Protein AF-Q62597-F1 (afdb_monomer_lite)

pLDDT: mean 78.93, std 22.64, range [25.03, 97.75]

Radius of gyration: 27.65 Å; chains: 1; bounding box: 78×58×87 Å

Organism: Rattus leucopus (NCBI:txid10115)

Secondary structure (DSSP, 8-state):
-HHHHHHHHHTT--HHHHHHHHHHHHHHHHHHHHT---TTS--HHHHHHHHHS-GGGHHHHHHHHHHHHHHTT-HHHHHHHHHHHHHHH-S-TTSTT-SS-HHHHHHHHHHHHHHHHHHHHHHHHHHHHHHH-TTTTT------TTS--TT--HHHHHHHHHHHHHHHHHHHHHGGGTS-HHHHHHHHHHHHHHHHHHHHHHHHHHHHHTTS--------------TTTTTSSSS-----------

InterPro domains:
  IPR001936 Ras GTPase-activating domain [PF00616] (81-149)
  IPR001936 Ras GTPase-activating domain [PF00616] (150-196)
  IPR001936 Ras GTPase-activating domain [PS50018] (57-234)
  IPR001936 Ras GTPase-activating domain [SM00323] (9-246)
  IPR008936 Rho GTPase activation protein [G3DSA:1.10.506.10] (20-113)
  IPR008936 Rho GTPase activation protein [G3DSA:1.10.506.10] (116-222)
  IPR008936 Rho GTPase activation protein [SSF48350] (32-195)
  IPR039360 Ras GTPase-activating protein [PTHR10194] (10-194)

Structure (mmCIF, N/CA/C/O backbone):
data_AF-Q62597-F1
#
_entry.id   AF-Q62597-F1
#
loop_
_atom_site.group_PDB
_atom_site.id
_atom_site.type_symbol
_atom_site.label_atom_id
_atom_site.label_alt_id
_atom_site.label_comp_id
_atom_site.label_asym_id
_atom_site.label_entity_id
_atom_site.label_seq_id
_atom_site.pdbx_PDB_ins_code
_atom_site.Cartn_x
_atom_site.Cartn_y
_atom_site.Cartn_z
_atom_site.occupancy
_atom_site.B_iso_or_equiv
_atom_site.auth_seq_id
_atom_site.auth_comp_id
_atom_site.auth_asym_id
_atom_site.auth_atom_id
_atom_site.pdbx_PDB_model_num
ATOM 1 N N . PHE A 1 1 ? 5.027 -24.616 -58.683 1.00 61.72 1 PHE A N 1
ATOM 2 C CA . PHE A 1 1 ? 5.549 -23.720 -57.625 1.00 61.72 1 PHE A CA 1
ATOM 3 C C . PHE A 1 1 ? 4.443 -22.825 -57.069 1.00 61.72 1 PHE A C 1
ATOM 5 O O . PHE A 1 1 ? 4.130 -22.959 -55.897 1.00 61.72 1 PHE A O 1
ATOM 12 N N . MET A 1 2 ? 3.770 -22.018 -57.904 1.00 64.81 2 MET A N 1
ATOM 13 C CA . MET A 1 2 ? 2.599 -21.213 -57.497 1.00 64.81 2 MET A CA 1
ATOM 14 C C . MET A 1 2 ? 1.487 -22.043 -56.830 1.00 64.81 2 MET A C 1
ATOM 16 O O . MET A 1 2 ? 1.077 -21.708 -55.731 1.00 64.81 2 MET A O 1
ATOM 20 N N . GLU A 1 3 ? 1.093 -23.186 -57.403 1.00 69.12 3 GLU A N 1
ATOM 21 C CA . GLU A 1 3 ? 0.072 -24.068 -56.798 1.00 69.12 3 GLU A CA 1
ATOM 22 C C . GLU A 1 3 ? 0.443 -24.618 -55.414 1.00 69.12 3 GLU A C 1
ATOM 24 O O . GLU A 1 3 ? -0.433 -24.866 -54.590 1.00 69.12 3 GLU A O 1
ATOM 29 N N . VAL A 1 4 ? 1.736 -24.817 -55.143 1.00 71.62 4 VAL A N 1
ATOM 30 C CA . VAL A 1 4 ? 2.212 -25.302 -53.837 1.00 71.62 4 VAL A CA 1
ATOM 31 C C . VAL A 1 4 ? 2.080 -24.192 -52.797 1.00 71.62 4 VAL A C 1
ATOM 33 O O . VAL A 1 4 ? 1.616 -24.433 -51.688 1.00 71.62 4 VAL A O 1
ATOM 36 N N . LEU A 1 5 ? 2.412 -22.961 -53.186 1.00 67.25 5 LEU A N 1
ATOM 37 C CA . LEU A 1 5 ? 2.315 -21.773 -52.342 1.00 67.25 5 LEU A CA 1
ATOM 38 C C . LEU A 1 5 ? 0.847 -21.440 -52.016 1.00 67.25 5 LEU A C 1
ATOM 40 O O . LEU A 1 5 ? 0.520 -21.143 -50.870 1.00 67.25 5 LEU A O 1
ATOM 44 N N . THR A 1 6 ? -0.057 -21.596 -52.989 1.00 66.31 6 THR A N 1
ATOM 45 C CA . THR A 1 6 ? -1.507 -21.442 -52.785 1.00 66.31 6 THR A CA 1
ATOM 46 C C . THR A 1 6 ? -2.084 -22.523 -51.867 1.00 66.31 6 THR A C 1
ATOM 48 O O . THR A 1 6 ? -2.932 -22.212 -51.035 1.00 66.31 6 THR A O 1
ATOM 51 N N . LYS A 1 7 ? -1.604 -23.773 -51.956 1.00 60.19 7 LYS A N 1
ATOM 52 C CA . LYS A 1 7 ? -2.033 -24.863 -51.060 1.00 60.19 7 LYS A CA 1
ATOM 53 C C . LYS A 1 7 ? -1.592 -24.656 -49.611 1.00 60.19 7 LYS A C 1
ATOM 55 O O . LYS A 1 7 ? -2.361 -24.977 -48.715 1.00 60.19 7 LYS A O 1
ATOM 60 N N . ILE A 1 8 ? -0.405 -24.089 -49.384 1.00 65.88 8 ILE A N 1
ATOM 61 C CA . ILE A 1 8 ? 0.072 -23.740 -48.037 1.00 65.88 8 ILE A CA 1
ATOM 62 C C . ILE A 1 8 ? -0.772 -22.598 -47.451 1.00 65.88 8 ILE A C 1
ATOM 64 O O . ILE A 1 8 ? -1.223 -22.707 -46.319 1.00 65.88 8 ILE A O 1
ATOM 68 N N . LEU A 1 9 ? -1.071 -21.557 -48.239 1.00 59.84 9 LEU A N 1
ATOM 69 C CA . LEU A 1 9 ? -1.954 -20.454 -47.825 1.00 59.84 9 LEU A CA 1
ATOM 70 C C . LEU A 1 9 ? -3.395 -20.913 -47.526 1.00 59.84 9 LEU A C 1
ATOM 72 O O . LEU A 1 9 ? -4.025 -20.397 -46.609 1.00 59.84 9 LEU A O 1
ATOM 76 N N . GLN A 1 10 ? -3.921 -21.890 -48.275 1.00 59.28 10 GLN A N 1
ATOM 77 C CA . GLN A 1 10 ? -5.264 -22.452 -48.057 1.00 59.28 10 GLN A CA 1
ATOM 78 C C . GLN A 1 10 ? -5.339 -23.453 -46.895 1.00 59.28 10 GLN A C 1
ATOM 80 O O . GLN A 1 10 ? -6.434 -23.706 -46.398 1.00 59.28 10 GLN A O 1
ATOM 85 N N . GLN A 1 11 ? -4.210 -24.013 -46.446 1.00 58.28 11 GLN A N 1
ATOM 86 C CA . GLN A 1 11 ? -4.146 -24.926 -45.297 1.00 58.28 11 GLN A CA 1
ATOM 87 C C . GLN A 1 11 ? -4.210 -24.214 -43.937 1.00 58.28 11 GLN A C 1
ATOM 89 O O . GLN A 1 11 ? -4.124 -24.879 -42.909 1.00 58.28 11 GLN A O 1
ATOM 94 N N . GLY A 1 12 ? -4.417 -22.894 -43.917 1.00 51.81 12 GLY A N 1
ATOM 95 C CA . GLY A 1 12 ? -4.596 -22.145 -42.677 1.00 51.81 12 GLY A CA 1
ATOM 96 C C . GLY A 1 12 ? -3.291 -21.950 -41.915 1.00 51.81 12 GLY A C 1
ATOM 97 O O . GLY A 1 12 ? -3.258 -22.132 -40.703 1.00 51.81 12 GLY A O 1
ATOM 98 N N . THR A 1 13 ? -2.202 -21.579 -42.596 1.00 57.09 13 THR A N 1
ATOM 99 C CA . THR A 1 13 ? -1.071 -20.973 -41.887 1.00 57.09 13 THR A CA 1
ATOM 100 C C . THR A 1 13 ? -1.562 -19.690 -41.224 1.00 57.09 13 THR A C 1
ATOM 102 O O . THR A 1 13 ? -1.966 -18.746 -41.902 1.00 57.09 13 THR A O 1
ATOM 105 N N . GLU A 1 14 ? -1.558 -19.676 -39.895 1.00 56.25 14 GLU A N 1
ATOM 106 C CA . GLU A 1 14 ? -1.926 -18.533 -39.066 1.00 56.25 14 GLU A CA 1
ATOM 107 C C . GLU A 1 14 ? -0.912 -17.394 -39.284 1.00 56.25 14 GLU A C 1
ATOM 109 O O . GLU A 1 14 ? 0.067 -17.248 -38.563 1.00 56.25 14 GLU A O 1
ATOM 114 N N . PHE A 1 15 ? -1.089 -16.576 -40.320 1.00 53.31 15 PHE A N 1
ATOM 115 C CA . PHE A 1 15 ? -0.287 -15.355 -40.480 1.00 53.31 15 PHE A CA 1
ATOM 116 C C . PHE A 1 15 ? -0.592 -14.326 -39.380 1.00 53.31 15 PHE A C 1
ATOM 118 O O . PHE A 1 15 ? 0.260 -13.491 -39.073 1.00 53.31 15 PHE A O 1
ATOM 125 N N . ASP A 1 16 ? -1.766 -14.430 -38.751 1.00 53.25 16 ASP A N 1
ATOM 126 C CA . ASP A 1 16 ? -2.147 -13.623 -37.593 1.00 53.25 16 ASP A CA 1
ATOM 127 C C . ASP A 1 16 ? -1.214 -13.878 -36.398 1.00 53.25 16 ASP A C 1
ATOM 129 O O . ASP A 1 16 ? -0.772 -12.919 -35.765 1.00 53.25 16 ASP A O 1
ATOM 133 N N . THR A 1 17 ? -0.775 -15.123 -36.164 1.00 59.91 17 THR A N 1
ATOM 134 C CA . THR A 1 17 ? 0.177 -15.416 -35.078 1.00 59.91 17 THR A CA 1
ATOM 135 C C . THR A 1 17 ? 1.573 -14.873 -35.360 1.00 59.91 17 THR A C 1
ATOM 137 O O . THR A 1 17 ? 2.264 -14.477 -34.424 1.00 59.91 17 THR A O 1
ATOM 140 N N . LEU A 1 18 ? 1.998 -14.744 -36.624 1.00 58.25 18 LEU A N 1
ATOM 141 C CA . LEU A 1 18 ? 3.249 -14.049 -36.960 1.00 58.25 18 LEU A CA 1
ATOM 142 C C . LEU A 1 18 ? 3.170 -12.545 -36.671 1.00 58.25 18 LEU A C 1
ATOM 144 O O . LEU A 1 18 ? 4.127 -11.979 -36.144 1.00 58.25 18 LEU A O 1
ATOM 148 N N . ALA A 1 19 ? 2.055 -11.891 -37.005 1.00 60.91 19 ALA A N 1
ATOM 149 C CA . ALA A 1 19 ? 1.863 -10.472 -36.707 1.00 60.91 19 ALA A CA 1
ATOM 150 C C . ALA A 1 19 ? 1.817 -10.218 -35.190 1.00 60.91 19 ALA A C 1
ATOM 152 O O . ALA A 1 19 ? 2.461 -9.285 -34.704 1.00 60.91 19 ALA A O 1
ATOM 153 N N . GLU A 1 20 ? 1.130 -11.083 -34.441 1.00 62.97 20 GLU A N 1
ATOM 154 C CA . GLU A 1 20 ? 1.099 -11.064 -32.975 1.00 62.97 20 GLU A CA 1
ATOM 155 C C . GLU A 1 20 ? 2.479 -11.330 -32.360 1.00 62.97 20 GLU A C 1
ATOM 157 O O . GLU A 1 20 ? 2.886 -10.607 -31.452 1.00 62.97 20 GLU A O 1
ATOM 162 N N . THR A 1 21 ? 3.249 -12.280 -32.902 1.00 65.94 21 THR A N 1
ATOM 163 C CA . THR A 1 21 ? 4.621 -12.577 -32.446 1.00 65.94 21 THR A CA 1
ATOM 164 C C . THR A 1 21 ? 5.560 -11.391 -32.690 1.00 65.94 21 THR A C 1
ATOM 166 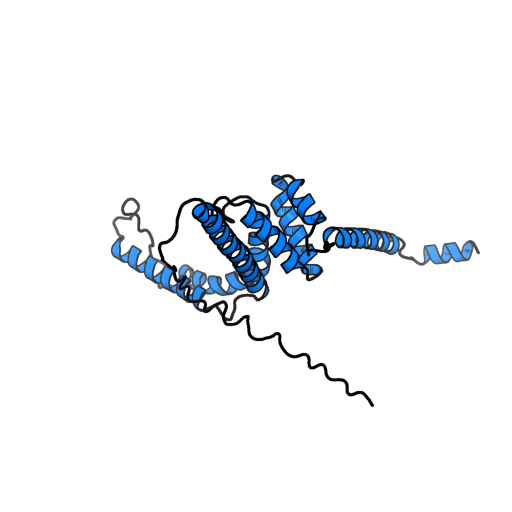O O . THR A 1 21 ? 6.317 -10.999 -31.807 1.00 65.94 21 THR A O 1
ATOM 169 N N . VAL A 1 22 ? 5.470 -10.735 -33.854 1.00 68.69 22 VAL A N 1
ATOM 170 C CA . VAL A 1 22 ? 6.276 -9.538 -34.161 1.00 68.69 22 VAL A CA 1
ATOM 171 C C . VAL A 1 22 ? 5.885 -8.344 -33.283 1.00 68.69 22 VAL A C 1
ATOM 173 O O . VAL A 1 22 ? 6.739 -7.523 -32.938 1.00 68.69 22 VAL A O 1
ATOM 176 N N . LEU A 1 23 ? 4.605 -8.206 -32.926 1.00 73.12 23 LEU A N 1
ATOM 177 C CA . LEU A 1 23 ? 4.151 -7.185 -31.980 1.00 73.12 23 LEU A CA 1
ATOM 178 C C . LEU A 1 23 ? 4.650 -7.482 -30.562 1.00 73.12 23 LEU A C 1
ATOM 180 O O . LEU A 1 23 ? 5.159 -6.569 -29.911 1.00 73.12 23 LEU A O 1
ATOM 184 N N . ALA A 1 24 ? 4.568 -8.736 -30.115 1.00 72.50 24 ALA A N 1
ATOM 185 C CA . ALA A 1 24 ? 5.090 -9.176 -28.825 1.00 72.50 24 ALA A CA 1
ATOM 186 C C . ALA A 1 24 ? 6.591 -8.873 -28.697 1.00 72.50 24 ALA A C 1
ATOM 188 O O . ALA A 1 24 ? 6.985 -8.200 -27.746 1.00 72.50 24 ALA A O 1
ATOM 189 N N . ASP A 1 25 ? 7.396 -9.209 -29.710 1.00 76.75 25 ASP A N 1
ATOM 190 C CA . ASP A 1 25 ? 8.835 -8.903 -29.749 1.00 76.75 25 ASP A CA 1
ATOM 191 C C . ASP A 1 25 ? 9.135 -7.399 -29.619 1.00 76.75 25 ASP A C 1
ATOM 193 O O . ASP A 1 25 ? 10.131 -6.985 -29.018 1.00 76.75 25 ASP A O 1
ATOM 197 N N . ARG A 1 26 ? 8.281 -6.537 -30.188 1.00 78.19 26 ARG A N 1
ATOM 198 C CA . ARG A 1 26 ? 8.441 -5.078 -30.066 1.00 78.19 26 ARG A CA 1
ATOM 199 C C . ARG A 1 26 ? 8.120 -4.588 -28.658 1.00 78.19 26 ARG A C 1
ATOM 201 O O . ARG A 1 26 ? 8.832 -3.717 -28.155 1.00 78.19 26 ARG A O 1
ATOM 208 N N . PHE A 1 27 ? 7.072 -5.122 -28.034 1.00 83.75 27 PHE A N 1
ATOM 209 C CA . PHE A 1 27 ? 6.730 -4.783 -26.653 1.00 83.75 27 PHE A CA 1
ATOM 210 C C . PHE A 1 27 ? 7.769 -5.321 -25.666 1.00 83.75 27 PHE A C 1
ATOM 212 O O . PHE A 1 27 ? 8.117 -4.603 -24.733 1.00 83.75 27 PHE A O 1
ATOM 219 N N . GLU A 1 28 ? 8.338 -6.502 -25.913 1.00 85.00 28 GLU A N 1
ATOM 220 C CA . GLU A 1 28 ? 9.439 -7.078 -25.130 1.00 85.00 28 GLU A CA 1
ATOM 221 C C . GLU A 1 28 ? 10.638 -6.118 -25.073 1.00 85.00 28 GLU A C 1
ATOM 223 O O . GLU A 1 28 ? 11.107 -5.766 -23.990 1.00 85.00 28 GLU A O 1
ATOM 228 N N . ARG A 1 29 ? 11.064 -5.590 -26.231 1.00 86.69 29 ARG A N 1
ATOM 229 C CA . ARG A 1 29 ? 12.150 -4.595 -26.309 1.00 86.69 29 ARG A CA 1
ATOM 230 C C . ARG A 1 29 ? 11.818 -3.303 -25.568 1.00 86.69 29 ARG A C 1
ATOM 232 O O . ARG A 1 29 ? 12.692 -2.701 -24.950 1.00 86.69 29 ARG A O 1
ATOM 239 N N . LEU A 1 30 ? 10.566 -2.850 -25.628 1.00 86.88 30 LEU A N 1
ATOM 240 C CA . LEU A 1 30 ? 10.141 -1.660 -24.890 1.00 86.88 30 LEU A CA 1
ATOM 241 C C . LE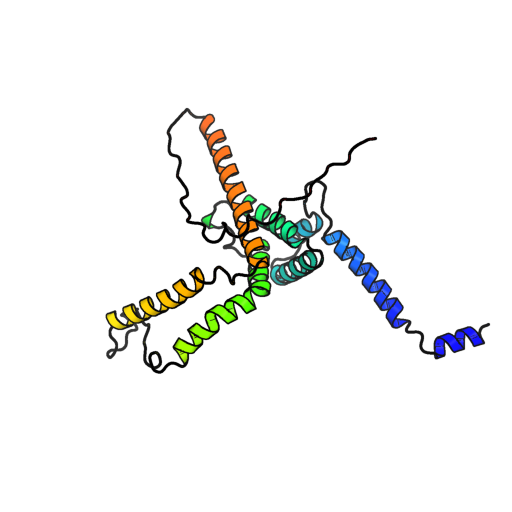U A 1 30 ? 10.181 -1.902 -23.375 1.00 86.88 30 LEU A C 1
ATOM 243 O O . LEU A 1 30 ? 10.639 -1.034 -22.633 1.00 86.88 30 LEU A O 1
ATOM 247 N N . VAL A 1 31 ? 9.733 -3.074 -22.924 1.00 89.88 31 VAL A N 1
ATOM 248 C CA . VAL A 1 31 ? 9.795 -3.492 -21.517 1.00 89.88 31 VAL A CA 1
ATOM 249 C C . VAL A 1 31 ? 11.246 -3.521 -21.045 1.00 89.88 31 VAL A C 1
ATOM 251 O O . VAL A 1 31 ? 11.547 -2.919 -20.016 1.00 89.88 31 VAL A O 1
ATOM 254 N N . GLU A 1 32 ? 12.150 -4.125 -21.823 1.00 89.88 32 GLU A N 1
ATOM 255 C CA . GLU A 1 32 ? 13.588 -4.149 -21.529 1.00 89.88 32 GLU A CA 1
ATOM 256 C C . GLU A 1 32 ? 14.161 -2.744 -21.352 1.00 89.88 32 GLU A C 1
ATOM 258 O O . GLU A 1 32 ? 14.817 -2.479 -20.344 1.00 89.88 32 GLU A O 1
ATOM 263 N N . LEU A 1 33 ? 13.852 -1.828 -22.277 1.00 90.94 33 LEU A N 1
ATOM 264 C CA . LEU A 1 33 ? 14.277 -0.432 -22.192 1.00 90.94 33 LEU A CA 1
ATOM 265 C C . LEU A 1 33 ? 13.755 0.244 -20.918 1.00 90.94 33 LEU A C 1
ATOM 267 O O . LEU A 1 33 ? 14.528 0.880 -20.204 1.00 90.94 33 LEU A O 1
ATOM 271 N N . VAL A 1 34 ? 12.466 0.094 -20.598 1.00 93.12 34 VAL A N 1
ATOM 272 C CA . VAL A 1 34 ? 11.865 0.701 -19.395 1.00 93.12 34 VAL A CA 1
ATOM 273 C C . VAL A 1 34 ? 12.494 0.154 -18.107 1.00 93.12 34 VAL A C 1
ATOM 275 O O . VAL A 1 34 ? 12.659 0.911 -17.149 1.00 93.12 34 VAL A O 1
ATOM 278 N N . THR A 1 35 ? 12.880 -1.125 -18.089 1.00 93.19 35 THR A N 1
ATOM 279 C CA . THR A 1 35 ? 13.548 -1.780 -16.945 1.00 93.19 35 THR A CA 1
ATOM 280 C C . THR A 1 35 ? 15.062 -1.655 -16.933 1.00 93.19 35 THR A C 1
ATOM 282 O O . THR A 1 35 ? 15.707 -2.189 -16.030 1.00 93.19 35 THR A O 1
ATOM 285 N N . MET A 1 36 ? 15.644 -0.981 -17.922 1.00 92.94 36 MET A N 1
ATOM 286 C CA . MET A 1 36 ? 17.086 -0.831 -18.025 1.00 92.94 36 MET A CA 1
ATOM 287 C C . MET A 1 36 ? 17.637 -0.141 -16.776 1.00 92.94 36 MET A C 1
ATOM 289 O O . MET A 1 36 ? 17.154 0.916 -16.362 1.00 92.94 36 MET A O 1
ATOM 293 N N . MET A 1 37 ? 18.671 -0.748 -16.200 1.00 92.62 37 MET A N 1
ATOM 294 C CA . MET A 1 37 ? 19.402 -0.208 -15.062 1.00 92.62 37 MET A CA 1
ATOM 295 C C . MET A 1 37 ? 20.687 0.459 -15.547 1.00 92.62 37 MET A C 1
ATOM 297 O O . MET A 1 37 ? 21.425 -0.125 -16.338 1.00 92.62 37 MET A O 1
ATOM 301 N N . GLY A 1 38 ? 20.950 1.674 -15.069 1.00 89.69 38 GLY A N 1
ATOM 302 C CA . GLY A 1 38 ? 22.245 2.328 -15.251 1.00 89.69 38 GLY A CA 1
ATOM 303 C C . GLY A 1 38 ? 23.326 1.733 -14.342 1.00 89.69 38 GLY A C 1
ATOM 304 O O . GLY A 1 38 ? 23.035 0.941 -13.444 1.00 89.69 38 GLY A O 1
ATOM 305 N N . ASP A 1 39 ? 24.568 2.185 -14.518 1.00 84.12 39 ASP A N 1
ATOM 306 C CA . ASP A 1 39 ? 25.747 1.670 -13.797 1.00 84.12 39 ASP A CA 1
ATOM 307 C C . ASP A 1 39 ? 25.642 1.789 -12.264 1.00 84.12 39 ASP A C 1
ATOM 309 O O . ASP A 1 39 ? 26.253 1.018 -11.528 1.00 84.12 39 ASP A O 1
ATOM 313 N N . GLN A 1 40 ? 24.845 2.742 -11.771 1.00 85.06 40 GLN A N 1
ATOM 314 C CA . GLN A 1 40 ? 24.608 2.976 -10.340 1.00 85.06 40 GLN A CA 1
ATOM 315 C C . GLN A 1 40 ? 23.295 2.355 -9.827 1.00 85.06 40 GLN A C 1
ATOM 317 O O . GLN A 1 40 ? 22.864 2.643 -8.712 1.00 85.06 40 GLN A O 1
ATOM 322 N N . GLY A 1 41 ? 22.632 1.513 -10.627 1.00 87.38 41 GLY A N 1
ATOM 323 C CA . GLY A 1 41 ? 21.327 0.932 -10.288 1.00 87.38 41 GLY A CA 1
ATOM 324 C C . GLY A 1 41 ? 20.149 1.904 -10.430 1.00 87.38 41 GLY A C 1
ATOM 325 O O . GLY A 1 41 ? 19.056 1.644 -9.919 1.00 87.38 41 GLY A O 1
ATOM 326 N N . GLU A 1 42 ? 20.368 3.022 -11.121 1.00 89.81 42 GLU A N 1
ATOM 327 C CA . GLU A 1 42 ? 19.331 3.990 -11.465 1.00 89.81 42 GLU A CA 1
ATOM 328 C C . GLU A 1 42 ? 18.400 3.438 -12.544 1.00 89.81 42 GLU A C 1
ATOM 330 O O . GLU A 1 42 ? 18.816 2.666 -13.409 1.00 89.81 42 GLU A O 1
ATOM 335 N N . LEU A 1 43 ? 17.145 3.885 -12.526 1.00 94.75 43 LEU A N 1
ATOM 336 C CA . LEU A 1 43 ? 16.138 3.537 -13.529 1.00 94.75 43 LEU A CA 1
ATOM 337 C C . LEU A 1 43 ? 15.807 4.760 -14.396 1.00 94.75 43 LEU A C 1
ATOM 339 O O . LEU A 1 43 ? 14.751 5.372 -14.213 1.00 94.75 43 LEU A O 1
ATOM 343 N N . PRO A 1 44 ? 16.689 5.162 -15.329 1.00 93.38 44 PRO A N 1
ATOM 344 C CA . PRO A 1 44 ? 16.604 6.460 -15.994 1.00 93.38 44 PRO A CA 1
ATOM 345 C C . PRO A 1 44 ? 15.284 6.656 -16.742 1.00 93.38 44 PRO A C 1
ATOM 347 O O . PRO A 1 44 ? 14.680 7.723 -16.654 1.00 93.38 44 PRO A O 1
ATOM 350 N N . ILE A 1 45 ? 14.790 5.620 -17.430 1.00 94.56 45 ILE A N 1
ATOM 351 C CA . ILE A 1 45 ? 13.544 5.712 -18.201 1.00 94.56 45 ILE A CA 1
ATOM 352 C C . ILE A 1 45 ? 12.332 5.798 -17.272 1.00 94.56 45 ILE A C 1
ATOM 354 O O . ILE A 1 45 ? 11.488 6.674 -17.453 1.00 94.56 45 ILE A O 1
ATOM 358 N N . ALA A 1 46 ? 12.254 4.949 -16.243 1.00 94.38 46 ALA A N 1
ATOM 359 C CA . ALA A 1 46 ? 11.155 4.996 -15.278 1.00 94.38 46 ALA A CA 1
ATOM 360 C C . ALA A 1 46 ? 11.111 6.340 -14.527 1.00 94.38 46 ALA A C 1
ATOM 362 O O . ALA A 1 46 ? 10.035 6.914 -14.350 1.00 94.38 46 ALA A O 1
ATOM 363 N N . MET A 1 47 ? 12.274 6.880 -14.149 1.00 93.81 47 MET A N 1
ATOM 364 C CA . MET A 1 47 ? 12.380 8.186 -13.491 1.00 93.81 47 MET A CA 1
ATOM 365 C C . MET A 1 47 ? 12.045 9.345 -14.439 1.00 93.81 47 MET A C 1
ATOM 367 O O . MET A 1 47 ? 11.413 10.314 -14.022 1.00 93.81 47 MET A O 1
ATOM 371 N N . ALA A 1 48 ? 12.409 9.260 -15.721 1.00 94.50 48 ALA A N 1
ATOM 372 C CA . ALA A 1 48 ? 11.992 10.245 -16.716 1.00 94.50 48 ALA A CA 1
ATOM 373 C C . ALA A 1 48 ? 10.467 10.230 -16.903 1.00 94.50 48 ALA A C 1
ATOM 375 O O . ALA A 1 48 ? 9.836 11.286 -16.840 1.00 94.50 48 ALA A O 1
ATOM 376 N N . LEU A 1 49 ? 9.865 9.041 -17.043 1.00 93.69 49 LEU A N 1
ATOM 377 C CA . LEU A 1 49 ? 8.411 8.864 -17.142 1.00 93.69 49 LEU A CA 1
ATOM 378 C C . LEU A 1 49 ? 7.679 9.441 -15.926 1.00 93.69 49 LEU A C 1
ATOM 380 O O . LEU A 1 49 ? 6.680 10.137 -16.094 1.00 93.69 49 LEU A O 1
ATOM 384 N N . ALA A 1 50 ? 8.210 9.231 -14.720 1.00 93.62 50 ALA A N 1
ATOM 385 C CA . ALA A 1 50 ? 7.649 9.795 -13.495 1.00 93.62 50 ALA A CA 1
ATOM 386 C C . ALA A 1 50 ? 7.538 11.330 -13.517 1.00 93.62 50 ALA A C 1
ATOM 388 O O . ALA A 1 50 ? 6.612 11.879 -12.924 1.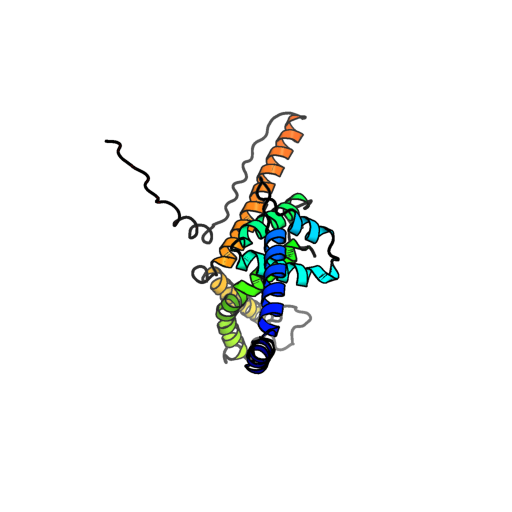00 93.62 50 ALA A O 1
ATOM 389 N N . ASN A 1 51 ? 8.451 12.015 -14.213 1.00 92.12 51 ASN A N 1
ATOM 390 C CA . ASN A 1 51 ? 8.482 13.477 -14.289 1.00 92.12 51 ASN A CA 1
ATOM 391 C C . ASN A 1 51 ? 7.651 14.054 -15.444 1.00 92.12 51 ASN A C 1
ATOM 393 O O . ASN A 1 51 ? 7.180 15.185 -15.342 1.00 92.12 51 ASN A O 1
ATOM 397 N N . VAL A 1 52 ? 7.492 13.319 -16.550 1.00 95.56 52 VAL A N 1
ATOM 398 C CA . VAL A 1 52 ? 6.799 13.830 -17.750 1.00 95.56 52 VAL A CA 1
ATOM 399 C C . VAL A 1 52 ? 5.323 13.447 -17.811 1.00 95.56 52 VAL A C 1
ATOM 401 O O . VAL A 1 52 ? 4.541 14.136 -18.465 1.00 95.56 52 VAL A O 1
ATOM 404 N N . VAL A 1 53 ? 4.924 12.351 -17.158 1.00 95.69 53 VAL A N 1
ATOM 405 C CA . VAL A 1 53 ? 3.534 11.884 -17.185 1.00 95.69 53 VAL A CA 1
ATOM 406 C C . VAL A 1 53 ? 2.657 12.795 -16.313 1.00 95.69 53 VAL A C 1
ATOM 408 O O . VAL A 1 53 ? 2.983 13.008 -15.141 1.00 95.69 53 VAL A O 1
ATOM 411 N N . PRO A 1 54 ? 1.520 13.303 -16.832 1.00 94.38 54 PRO A N 1
ATOM 412 C CA . PRO A 1 54 ? 0.610 14.148 -16.065 1.00 94.38 54 PRO A CA 1
ATOM 413 C C . PRO A 1 54 ? 0.059 13.447 -14.820 1.00 94.38 54 PRO A C 1
ATOM 415 O O . PRO A 1 54 ? -0.263 12.258 -14.853 1.00 94.38 54 PRO A O 1
ATOM 418 N N . CYS A 1 55 ? -0.166 14.210 -13.747 1.00 92.75 55 CYS A N 1
ATOM 419 C CA . CYS A 1 55 ? -0.627 13.667 -12.464 1.00 92.75 55 CYS A CA 1
ATOM 420 C C . CYS A 1 55 ? -1.965 12.910 -12.544 1.00 92.75 55 CYS A C 1
ATOM 422 O O . CYS A 1 55 ? -2.226 12.040 -11.715 1.00 92.75 55 CYS A O 1
ATOM 424 N N . SER A 1 56 ? -2.803 13.208 -13.545 1.00 95.12 56 SER A N 1
ATOM 425 C CA . SER A 1 56 ? -4.069 12.507 -13.805 1.00 95.12 56 SER A CA 1
ATOM 426 C C . SER A 1 56 ? -3.891 11.042 -14.214 1.00 95.12 56 SER A C 1
ATOM 428 O O . SER A 1 56 ? -4.830 10.264 -14.087 1.00 95.12 56 SER A O 1
ATOM 430 N N . GLN A 1 57 ? -2.702 10.657 -14.687 1.00 96.12 57 GLN A N 1
ATOM 431 C CA . GLN A 1 57 ? -2.386 9.297 -15.133 1.00 96.12 57 GLN A CA 1
ATOM 432 C C . GLN A 1 57 ? -1.505 8.533 -14.138 1.00 96.12 57 GLN A C 1
ATOM 434 O O . GLN A 1 57 ? -1.156 7.383 -14.388 1.00 96.12 57 GLN A O 1
ATOM 439 N N . TRP A 1 58 ? -1.131 9.133 -13.004 1.00 96.00 58 TRP A N 1
ATOM 440 C CA . TRP A 1 58 ? -0.181 8.505 -12.085 1.00 96.00 58 TRP A CA 1
ATOM 441 C C . TRP A 1 58 ? -0.688 7.214 -11.440 1.00 96.00 58 TRP A C 1
ATOM 443 O O . TRP A 1 58 ? 0.129 6.359 -11.115 1.00 96.00 58 TRP A O 1
ATOM 453 N N . ASP A 1 59 ? -1.999 7.041 -11.256 1.00 95.75 59 ASP A N 1
ATOM 454 C CA . ASP A 1 59 ? -2.541 5.777 -10.733 1.00 95.75 59 ASP A CA 1
ATOM 455 C C . ASP A 1 59 ? -2.309 4.628 -11.719 1.00 95.75 59 ASP A C 1
ATOM 457 O O . ASP A 1 59 ? -1.894 3.534 -11.334 1.00 95.75 59 ASP A O 1
ATOM 461 N N . GLU A 1 60 ? -2.499 4.907 -13.007 1.00 96.81 60 GLU A N 1
ATOM 462 C CA . GLU A 1 60 ? -2.261 3.946 -14.076 1.00 96.81 60 GLU A CA 1
ATOM 463 C C . GLU A 1 60 ? -0.763 3.715 -14.302 1.00 96.81 60 GLU A C 1
ATOM 465 O O . GLU A 1 60 ? -0.326 2.574 -14.451 1.00 96.81 60 GLU A O 1
ATOM 470 N N . LEU A 1 61 ? 0.052 4.771 -14.234 1.00 96.94 61 LEU A N 1
ATOM 471 C CA . LEU A 1 61 ? 1.507 4.652 -14.302 1.00 96.94 61 LEU A CA 1
ATOM 472 C C . LEU A 1 61 ? 2.057 3.802 -13.148 1.00 96.94 61 LEU A C 1
ATOM 474 O O . LEU A 1 61 ? 2.880 2.921 -13.382 1.00 96.94 61 LEU A O 1
ATOM 478 N N . ALA A 1 62 ? 1.589 4.027 -11.917 1.00 97.25 62 ALA A N 1
ATOM 479 C CA . ALA A 1 62 ? 1.985 3.235 -10.756 1.00 97.25 62 ALA A CA 1
ATOM 480 C C . ALA A 1 62 ? 1.640 1.754 -10.949 1.00 97.25 62 ALA A C 1
ATOM 482 O O . ALA A 1 62 ? 2.485 0.890 -10.708 1.00 97.25 62 ALA A O 1
ATOM 483 N N . ARG A 1 63 ? 0.429 1.466 -11.442 1.00 97.25 63 ARG A N 1
ATOM 484 C CA . ARG A 1 63 ? -0.012 0.108 -11.777 1.00 97.25 63 ARG A CA 1
ATOM 485 C C . ARG A 1 63 ? 0.920 -0.539 -12.804 1.00 97.25 63 ARG A C 1
ATOM 487 O O . ARG A 1 63 ? 1.432 -1.626 -12.554 1.00 97.25 63 ARG A O 1
ATOM 494 N N . VAL A 1 64 ? 1.156 0.129 -13.935 1.00 96.62 64 VAL A N 1
ATOM 495 C CA . VAL A 1 64 ? 1.991 -0.393 -15.028 1.00 96.62 64 VAL A CA 1
ATOM 496 C C . VAL A 1 64 ? 3.425 -0.630 -14.563 1.00 96.62 64 VAL A C 1
ATOM 498 O O . VAL A 1 64 ? 3.945 -1.721 -14.780 1.00 96.62 64 VAL A O 1
ATOM 501 N N . LEU A 1 65 ? 4.049 0.341 -13.889 1.00 97.00 65 LEU A N 1
ATOM 502 C CA . LEU A 1 65 ? 5.425 0.206 -13.407 1.00 97.00 65 LEU A CA 1
ATOM 503 C C . LEU A 1 65 ? 5.555 -0.940 -12.401 1.00 97.00 65 LEU A C 1
ATOM 505 O O . LEU A 1 65 ? 6.439 -1.775 -12.554 1.00 97.00 65 LEU A O 1
ATOM 509 N N . VAL A 1 66 ? 4.668 -1.036 -11.409 1.00 97.25 66 VAL A N 1
ATOM 510 C CA . VAL A 1 66 ? 4.751 -2.120 -10.418 1.00 97.25 66 VAL A CA 1
ATOM 511 C C . VAL A 1 66 ? 4.569 -3.482 -11.079 1.00 97.25 66 VAL A C 1
ATOM 513 O O . VAL A 1 66 ? 5.383 -4.369 -10.840 1.00 97.25 66 VAL A O 1
ATOM 516 N N . THR A 1 67 ? 3.557 -3.653 -11.935 1.00 95.75 67 THR A N 1
ATOM 517 C CA . THR A 1 67 ? 3.323 -4.931 -12.625 1.00 95.75 67 THR A CA 1
ATOM 518 C C . THR A 1 67 ? 4.501 -5.322 -13.518 1.00 95.75 67 THR A C 1
ATOM 520 O O . THR A 1 67 ? 4.935 -6.472 -13.499 1.00 95.75 67 THR A O 1
ATOM 523 N N . LEU A 1 68 ? 5.045 -4.369 -14.275 1.00 95.56 68 LEU A N 1
ATOM 524 C CA . LEU A 1 68 ? 6.141 -4.613 -15.206 1.00 95.56 68 LEU A CA 1
ATOM 525 C C . LEU A 1 68 ? 7.429 -4.978 -14.455 1.00 95.56 68 LEU A C 1
ATOM 527 O O . LEU A 1 68 ? 8.035 -6.012 -14.740 1.00 95.56 68 LEU A O 1
ATOM 531 N N . PHE A 1 69 ? 7.819 -4.190 -13.452 1.00 96.25 69 PHE A N 1
ATOM 532 C CA . PHE A 1 69 ? 9.034 -4.456 -12.681 1.00 96.25 69 PHE A CA 1
ATOM 533 C C . PHE A 1 69 ? 8.924 -5.722 -11.825 1.00 96.25 69 PHE A C 1
ATOM 535 O O . PHE A 1 69 ? 9.911 -6.445 -11.700 1.00 96.25 69 PHE A O 1
ATOM 542 N N . ASP A 1 70 ? 7.747 -6.042 -11.280 1.00 95.00 70 ASP A N 1
ATOM 543 C CA . ASP A 1 70 ? 7.533 -7.301 -10.556 1.00 95.00 70 ASP A CA 1
ATOM 544 C C . ASP A 1 70 ? 7.670 -8.520 -11.479 1.00 95.00 70 ASP A C 1
ATOM 546 O O . ASP A 1 70 ? 8.385 -9.465 -11.143 1.00 95.00 70 ASP A O 1
ATOM 550 N N . SER A 1 71 ? 7.112 -8.451 -12.696 1.00 93.56 71 SER A N 1
ATOM 551 C CA . SER A 1 71 ? 7.224 -9.532 -13.691 1.00 93.56 71 SER A CA 1
ATOM 552 C C . SER A 1 71 ? 8.664 -9.839 -14.121 1.00 93.56 71 SER A C 1
ATOM 554 O O . SER A 1 71 ? 8.959 -10.956 -14.539 1.00 93.56 71 SER A O 1
ATOM 556 N N . ARG A 1 72 ? 9.575 -8.865 -13.988 1.00 92.75 72 ARG A N 1
ATOM 557 C CA . ARG A 1 72 ? 11.010 -9.006 -14.281 1.00 92.75 72 ARG A CA 1
ATOM 558 C C . ARG A 1 72 ? 11.866 -9.207 -13.022 1.00 92.75 72 ARG A C 1
ATOM 560 O O . ARG A 1 72 ? 13.087 -9.178 -13.119 1.00 92.75 72 ARG A O 1
ATOM 567 N N . H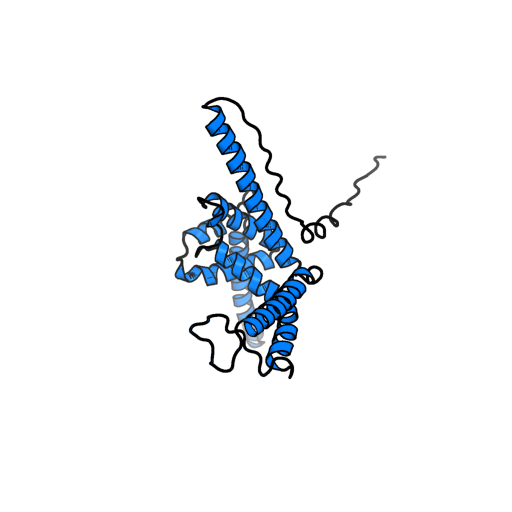IS A 1 73 ? 11.255 -9.404 -11.850 1.00 94.19 73 HIS A N 1
ATOM 568 C CA . HIS A 1 73 ? 11.936 -9.520 -10.551 1.00 94.19 73 HIS A CA 1
ATOM 569 C C . HIS A 1 73 ? 12.788 -8.294 -10.161 1.00 94.19 73 HIS A C 1
ATOM 571 O O . HIS A 1 73 ? 13.730 -8.401 -9.377 1.00 94.19 73 HIS A O 1
ATOM 577 N N . LEU A 1 74 ? 12.425 -7.115 -10.673 1.00 95.25 74 LEU A N 1
ATOM 578 C CA . LEU A 1 74 ? 13.094 -5.831 -10.439 1.00 95.25 74 LEU A CA 1
ATOM 579 C C . LEU A 1 74 ? 12.269 -4.877 -9.552 1.00 95.25 74 LEU A C 1
ATOM 581 O O . LEU A 1 74 ? 12.530 -3.673 -9.492 1.00 95.25 74 LEU A O 1
ATOM 585 N N . LEU A 1 75 ? 11.246 -5.392 -8.861 1.00 95.19 75 LEU A N 1
ATOM 586 C CA . LEU A 1 75 ? 10.354 -4.578 -8.031 1.00 95.19 75 LEU A CA 1
ATOM 587 C C . LEU A 1 75 ? 11.116 -3.806 -6.945 1.00 95.19 75 LEU A C 1
ATOM 589 O O . LEU A 1 75 ? 10.829 -2.637 -6.704 1.00 95.19 75 LEU A O 1
ATOM 593 N N . TYR A 1 76 ? 12.104 -4.434 -6.304 1.00 94.31 76 TYR A N 1
ATOM 594 C CA . TYR A 1 76 ? 12.882 -3.784 -5.250 1.00 94.31 76 TYR A CA 1
ATOM 595 C C . TYR A 1 76 ? 13.636 -2.553 -5.770 1.00 94.31 76 TYR A C 1
ATOM 597 O O . TYR A 1 76 ? 13.649 -1.514 -5.117 1.00 94.31 76 TYR A O 1
ATOM 605 N N . GLN A 1 77 ? 14.215 -2.650 -6.967 1.00 95.31 77 GLN A N 1
ATOM 606 C CA . GLN A 1 77 ? 14.951 -1.574 -7.622 1.00 95.31 77 GLN A CA 1
ATOM 607 C C . GLN A 1 77 ? 14.025 -0.395 -7.936 1.00 95.31 77 GLN A C 1
ATOM 609 O O . GLN A 1 77 ? 14.397 0.753 -7.685 1.00 95.31 77 GLN A O 1
ATOM 614 N N . LEU A 1 78 ? 12.804 -0.667 -8.414 1.00 96.50 78 LEU A N 1
ATOM 615 C CA . LEU A 1 78 ? 11.782 0.362 -8.620 1.00 96.50 78 LEU A CA 1
ATOM 616 C C . LEU A 1 78 ? 11.428 1.069 -7.308 1.00 96.50 78 LEU A C 1
ATOM 618 O O . LEU A 1 78 ? 11.463 2.298 -7.243 1.00 96.50 78 LEU A O 1
ATOM 622 N N . LEU A 1 79 ? 11.109 0.298 -6.264 1.00 96.31 79 LEU A N 1
ATOM 623 C CA . LEU A 1 79 ? 10.735 0.841 -4.957 1.00 96.31 79 LEU A CA 1
ATOM 624 C C . LEU A 1 79 ? 11.863 1.682 -4.362 1.00 96.31 79 LEU A C 1
ATOM 626 O O . LEU A 1 79 ? 11.612 2.793 -3.902 1.00 96.31 79 LEU A O 1
ATOM 630 N N . TRP A 1 80 ? 13.103 1.196 -4.430 1.00 94.81 80 TRP A N 1
ATOM 631 C CA . TRP A 1 80 ? 14.268 1.912 -3.922 1.00 94.81 80 TRP A CA 1
ATOM 632 C C . TRP A 1 80 ? 14.453 3.260 -4.617 1.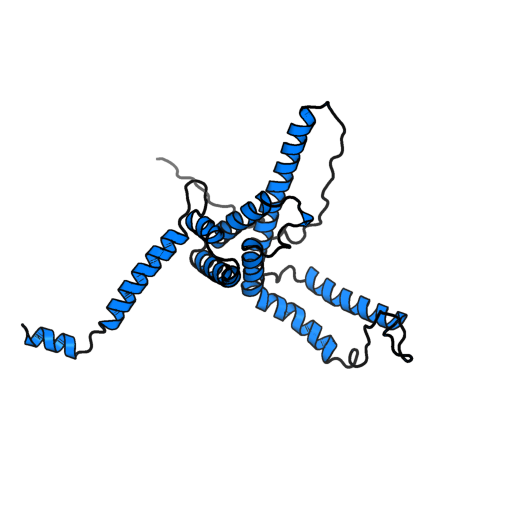00 94.81 80 TRP A C 1
ATOM 634 O O . TRP A 1 80 ? 14.604 4.273 -3.935 1.00 94.81 80 TRP A O 1
ATOM 644 N N . ASN A 1 81 ? 14.395 3.295 -5.951 1.00 94.88 81 ASN A N 1
ATOM 645 C CA . ASN A 1 81 ? 14.554 4.529 -6.723 1.00 94.88 81 ASN A CA 1
ATOM 646 C C . ASN A 1 81 ? 13.429 5.535 -6.418 1.00 94.88 81 ASN A C 1
ATOM 648 O O . ASN A 1 81 ? 13.699 6.700 -6.121 1.00 94.88 81 ASN A O 1
ATOM 652 N N . MET A 1 82 ? 12.172 5.080 -6.422 1.00 95.12 82 MET A N 1
ATOM 653 C CA . MET A 1 82 ? 11.008 5.942 -6.181 1.00 95.12 82 MET A CA 1
ATOM 654 C C . MET A 1 82 ? 10.964 6.464 -4.741 1.00 95.12 82 MET A C 1
ATOM 656 O O . MET A 1 82 ? 10.747 7.656 -4.520 1.00 95.12 82 MET A O 1
ATOM 660 N N . PHE A 1 83 ? 11.204 5.600 -3.751 1.00 94.56 83 PHE A N 1
ATOM 661 C CA . PHE A 1 83 ? 11.190 5.998 -2.344 1.00 94.56 83 PHE A CA 1
ATOM 662 C C . PHE A 1 83 ? 12.384 6.878 -1.998 1.00 94.56 83 PHE A C 1
ATOM 664 O O . PHE A 1 83 ? 12.200 7.890 -1.331 1.00 94.56 83 PHE A O 1
ATOM 671 N N . SER A 1 84 ? 13.584 6.557 -2.487 1.00 92.00 84 SER A N 1
ATOM 672 C CA . SER A 1 84 ? 14.759 7.406 -2.262 1.00 92.00 84 SER A CA 1
ATOM 673 C C . SER A 1 84 ? 14.547 8.803 -2.833 1.00 92.00 84 SER A C 1
ATOM 675 O O . SER A 1 84 ? 14.869 9.780 -2.158 1.00 92.00 84 SER A O 1
ATOM 677 N N . LYS A 1 85 ? 13.937 8.912 -4.023 1.00 90.62 85 LYS A N 1
ATOM 678 C CA . LYS A 1 85 ? 13.649 10.215 -4.624 1.00 90.62 85 LYS A CA 1
ATOM 679 C C . LYS A 1 85 ? 12.623 11.016 -3.829 1.00 90.62 85 LYS A C 1
ATOM 681 O O . LYS A 1 85 ? 12.840 12.198 -3.581 1.00 90.62 85 LYS A O 1
ATOM 686 N N . GLU A 1 86 ? 11.536 10.384 -3.390 1.00 91.56 86 GLU A N 1
ATOM 687 C CA . GLU A 1 86 ? 10.529 11.042 -2.547 1.00 91.56 86 GLU A CA 1
ATOM 688 C C . GLU A 1 86 ? 11.153 11.572 -1.247 1.00 91.56 86 GLU A C 1
ATOM 690 O O . GLU A 1 86 ? 10.919 12.707 -0.836 1.00 91.56 86 GLU A O 1
ATOM 695 N N . VAL A 1 87 ? 11.985 10.749 -0.610 1.00 90.25 87 VAL A N 1
ATOM 696 C CA . VAL A 1 87 ? 12.645 11.074 0.655 1.00 90.25 87 VAL A CA 1
ATOM 697 C C . VAL A 1 87 ? 13.677 12.200 0.483 1.00 90.25 87 VAL A C 1
ATOM 699 O O . VAL A 1 87 ? 13.829 13.026 1.387 1.00 90.25 87 VAL A O 1
ATOM 702 N N . GLU A 1 88 ? 14.387 12.241 -0.649 1.00 87.62 88 GLU A N 1
ATOM 703 C CA . GLU A 1 88 ? 15.323 13.315 -1.009 1.00 87.62 88 GLU A CA 1
ATOM 704 C C . GLU A 1 88 ? 14.597 14.658 -1.175 1.00 87.62 88 GLU A C 1
ATOM 706 O O . GLU A 1 88 ? 15.073 15.682 -0.684 1.00 87.62 88 GLU A O 1
ATOM 711 N N . LEU A 1 89 ? 13.431 14.644 -1.829 1.00 86.56 89 LEU A N 1
ATOM 712 C CA . LEU A 1 89 ? 12.629 15.840 -2.102 1.00 86.56 89 LEU A CA 1
ATOM 713 C C . LEU A 1 89 ? 11.821 16.324 -0.889 1.00 86.56 89 LEU A C 1
ATOM 715 O O . LEU A 1 89 ? 11.376 17.469 -0.867 1.00 86.56 89 LEU A O 1
ATOM 719 N N . ALA A 1 90 ? 11.609 15.475 0.118 1.00 86.50 90 ALA A N 1
ATOM 720 C CA . ALA A 1 90 ? 10.813 15.825 1.285 1.00 86.50 90 ALA A CA 1
ATOM 721 C C . ALA A 1 90 ? 11.544 16.798 2.232 1.00 86.50 90 ALA A C 1
ATOM 723 O O . ALA A 1 90 ? 12.594 16.483 2.812 1.00 86.50 90 ALA A O 1
ATOM 724 N N . ASP A 1 91 ? 10.909 17.944 2.500 1.00 81.56 91 ASP A N 1
ATOM 725 C CA . ASP A 1 91 ? 11.379 18.937 3.477 1.00 81.56 91 ASP A CA 1
ATOM 726 C C . ASP A 1 91 ? 11.487 18.349 4.892 1.00 81.56 91 ASP A C 1
ATOM 728 O O . ASP A 1 91 ? 12.456 18.580 5.622 1.00 81.56 91 ASP A O 1
ATOM 732 N N . SER A 1 92 ? 10.503 17.533 5.276 1.00 80.56 92 SER A N 1
ATOM 733 C CA . SER A 1 92 ? 10.368 16.977 6.620 1.00 80.56 92 SER A CA 1
ATOM 734 C C . SER A 1 92 ? 9.905 15.521 6.583 1.00 80.56 92 SER A C 1
ATOM 736 O O . SER A 1 92 ? 9.298 15.065 5.617 1.00 80.56 92 SER A O 1
ATOM 738 N N . MET A 1 93 ? 10.160 14.777 7.659 1.00 80.38 93 MET A N 1
ATOM 739 C CA . MET A 1 93 ? 9.692 13.392 7.779 1.00 80.38 93 MET A CA 1
ATOM 740 C C . MET A 1 93 ? 8.167 13.315 7.970 1.00 80.38 93 MET A C 1
ATOM 742 O O . MET A 1 93 ? 7.553 12.298 7.672 1.00 80.38 93 MET A O 1
ATOM 746 N N . GLN A 1 94 ? 7.535 14.393 8.437 1.00 80.44 94 GLN A N 1
ATOM 747 C CA . GLN A 1 94 ? 6.100 14.457 8.710 1.00 80.44 94 GLN A CA 1
ATOM 748 C C . GLN A 1 94 ? 5.240 14.573 7.442 1.00 80.44 94 GLN A C 1
ATOM 750 O O . GLN A 1 94 ? 4.032 14.341 7.525 1.00 80.44 94 GLN A O 1
ATOM 755 N N . THR A 1 95 ? 5.832 14.947 6.303 1.00 81.88 95 THR A N 1
ATOM 756 C CA . THR A 1 95 ? 5.154 15.109 5.000 1.00 81.88 95 THR A CA 1
ATOM 757 C C . THR A 1 95 ? 5.397 13.937 4.043 1.00 81.88 95 THR A C 1
ATOM 759 O O . THR A 1 95 ? 4.750 13.829 3.003 1.00 81.88 95 THR A O 1
ATOM 762 N N . LEU A 1 96 ? 6.302 13.039 4.414 1.00 84.31 96 LEU A N 1
ATOM 763 C CA . LEU A 1 96 ? 6.780 11.909 3.628 1.00 84.31 96 LEU A CA 1
ATOM 764 C C . LEU A 1 96 ? 5.656 10.875 3.409 1.00 84.31 96 LEU A C 1
ATOM 766 O O . LEU A 1 96 ? 5.001 10.450 4.361 1.00 84.31 96 LEU A O 1
ATOM 770 N N . PHE A 1 97 ? 5.394 10.535 2.141 1.00 81.31 97 PHE A N 1
ATOM 771 C CA . PHE A 1 97 ? 4.310 9.644 1.678 1.00 81.31 97 PHE A CA 1
ATOM 772 C C . PHE A 1 97 ? 2.890 10.011 2.150 1.00 81.31 97 PHE A C 1
ATOM 774 O O . PHE A 1 97 ? 1.993 9.169 2.181 1.00 81.31 97 PHE A O 1
ATOM 781 N N . ARG A 1 98 ? 2.663 11.278 2.516 1.00 76.69 98 ARG A N 1
ATOM 782 C CA . ARG A 1 98 ? 1.336 11.813 2.880 1.00 76.69 98 ARG A CA 1
ATOM 783 C C . ARG A 1 98 ? 0.680 12.621 1.762 1.00 76.69 98 ARG A C 1
ATOM 785 O O . ARG A 1 98 ? -0.474 13.018 1.891 1.00 76.69 98 ARG A O 1
ATOM 792 N N . GLY A 1 99 ? 1.417 12.876 0.683 1.00 75.88 99 GLY A N 1
ATOM 793 C CA . GLY A 1 99 ? 0.959 13.639 -0.472 1.00 75.88 99 GLY A CA 1
ATOM 794 C C . GLY A 1 99 ? 0.476 12.773 -1.633 1.00 75.88 99 GLY A C 1
ATOM 795 O O . GLY A 1 99 ? 0.709 11.564 -1.696 1.00 75.88 99 GLY A O 1
ATOM 796 N N . ASN A 1 100 ? -0.151 13.441 -2.600 1.00 82.81 100 ASN A N 1
ATOM 797 C CA . ASN A 1 100 ? -0.429 12.894 -3.921 1.00 82.81 100 ASN A CA 1
ATOM 798 C C . ASN A 1 100 ? 0.868 12.906 -4.743 1.00 82.81 100 ASN A C 1
ATOM 800 O O . ASN A 1 100 ? 1.088 13.840 -5.504 1.00 82.81 100 ASN A O 1
ATOM 804 N N . SER A 1 101 ? 1.735 11.914 -4.543 1.00 92.19 101 SER A N 1
ATOM 805 C CA . SER A 1 101 ? 2.952 11.688 -5.331 1.00 92.19 101 SER A CA 1
ATOM 806 C C . SER A 1 101 ? 2.898 10.328 -6.021 1.00 92.19 101 SER A C 1
ATOM 808 O O . SER A 1 101 ? 2.158 9.427 -5.604 1.00 92.19 101 SER A O 1
ATOM 810 N N . LEU A 1 102 ? 3.692 10.152 -7.080 1.00 94.94 102 LEU A N 1
ATOM 811 C CA . LEU A 1 102 ? 3.794 8.856 -7.749 1.00 94.94 102 LEU A CA 1
ATOM 812 C C . LEU A 1 102 ? 4.314 7.771 -6.793 1.00 94.94 102 LEU A C 1
ATOM 814 O O . LEU A 1 102 ? 3.813 6.649 -6.817 1.00 94.94 102 LEU A O 1
ATOM 818 N N . ALA A 1 103 ? 5.255 8.103 -5.906 1.00 94.81 103 ALA A N 1
ATOM 819 C CA . ALA A 1 103 ? 5.795 7.154 -4.941 1.00 94.81 103 ALA A CA 1
ATOM 820 C C . ALA A 1 103 ? 4.730 6.693 -3.923 1.00 94.81 103 ALA A C 1
ATOM 822 O O . ALA A 1 103 ? 4.620 5.492 -3.661 1.00 94.81 103 ALA A O 1
ATOM 823 N N . SER A 1 104 ? 3.876 7.603 -3.428 1.00 94.44 104 SER A N 1
ATOM 824 C CA . SER A 1 104 ? 2.708 7.251 -2.600 1.00 94.44 104 SER A CA 1
ATOM 825 C C . SER A 1 104 ? 1.725 6.334 -3.338 1.00 94.44 104 SER A C 1
ATOM 827 O O . SER A 1 104 ? 1.200 5.382 -2.752 1.00 94.44 104 SER A O 1
ATOM 829 N N . LYS A 1 105 ? 1.487 6.579 -4.635 1.00 95.88 105 LYS A N 1
ATOM 830 C CA . LYS A 1 105 ? 0.609 5.738 -5.470 1.00 95.88 105 LYS A CA 1
ATOM 831 C C . LYS A 1 105 ? 1.194 4.348 -5.701 1.00 95.88 105 LYS A C 1
ATOM 833 O O . LYS A 1 105 ? 0.476 3.366 -5.534 1.00 95.88 105 LYS A O 1
ATOM 838 N N . ILE A 1 106 ? 2.492 4.250 -5.996 1.00 96.75 106 ILE A N 1
ATOM 839 C CA . ILE A 1 106 ? 3.220 2.975 -6.112 1.00 96.75 106 ILE A CA 1
ATOM 840 C C . ILE A 1 106 ? 3.124 2.185 -4.803 1.00 96.75 106 ILE A C 1
ATOM 842 O O . ILE A 1 106 ? 2.743 1.016 -4.818 1.00 96.75 106 ILE A O 1
ATOM 846 N N . MET A 1 107 ? 3.392 2.828 -3.663 1.00 95.88 107 MET A N 1
ATOM 847 C CA . MET A 1 107 ? 3.281 2.193 -2.348 1.00 95.88 107 MET A CA 1
ATOM 848 C C . MET A 1 107 ? 1.862 1.667 -2.087 1.00 95.88 107 MET A C 1
ATOM 850 O O . MET A 1 107 ? 1.686 0.504 -1.720 1.00 95.88 107 MET A O 1
ATOM 854 N N . THR A 1 108 ? 0.849 2.504 -2.318 1.00 95.19 108 THR A N 1
ATOM 855 C CA . THR A 1 108 ? -0.566 2.143 -2.137 1.00 95.19 108 THR A CA 1
ATOM 856 C C . THR A 1 108 ? -0.962 0.981 -3.044 1.00 95.19 108 THR A C 1
ATOM 858 O O . THR A 1 108 ? -1.639 0.049 -2.605 1.00 95.19 108 THR A O 1
ATOM 861 N N . PHE A 1 109 ? -0.511 0.997 -4.299 1.00 96.81 109 PHE A N 1
ATOM 862 C CA . PHE A 1 109 ? -0.775 -0.072 -5.251 1.00 96.81 109 PHE A CA 1
ATOM 863 C C . PHE A 1 109 ? -0.144 -1.401 -4.810 1.00 96.81 109 PHE A C 1
ATOM 865 O O . PHE A 1 109 ? -0.832 -2.423 -4.818 1.00 96.81 109 PHE A O 1
ATOM 872 N N . CYS A 1 110 ? 1.104 -1.390 -4.326 1.00 97.12 110 CYS A N 1
ATOM 873 C CA . CYS A 1 110 ? 1.752 -2.569 -3.742 1.00 97.12 110 CYS A CA 1
ATOM 874 C C . CYS A 1 110 ? 0.955 -3.138 -2.555 1.00 97.12 110 CYS A C 1
ATOM 876 O O . CYS A 1 110 ? 0.686 -4.340 -2.512 1.00 97.12 110 CYS A O 1
ATOM 878 N N . PHE A 1 111 ? 0.522 -2.289 -1.613 1.00 96.88 111 PHE A N 1
ATOM 879 C CA . PHE A 1 111 ? -0.317 -2.726 -0.490 1.00 96.88 111 PHE A CA 1
ATOM 880 C C . PHE A 1 111 ? -1.648 -3.317 -0.944 1.00 96.88 111 PHE A C 1
ATOM 882 O O . PHE A 1 111 ? -2.096 -4.319 -0.387 1.00 96.88 111 PHE A O 1
ATOM 889 N N . LYS A 1 112 ? -2.258 -2.745 -1.983 1.00 96.62 112 LYS A N 1
ATOM 890 C CA . LYS A 1 112 ? -3.502 -3.259 -2.551 1.00 96.62 112 LYS A CA 1
ATOM 891 C C . LYS A 1 112 ? -3.306 -4.637 -3.182 1.00 96.62 112 LYS A C 1
ATOM 893 O O . LYS A 1 112 ? -4.039 -5.557 -2.837 1.00 96.62 112 LYS A O 1
ATOM 898 N N . VAL A 1 113 ? -2.337 -4.796 -4.084 1.00 96.69 113 VAL A N 1
ATOM 899 C CA . VAL A 1 113 ? -2.191 -6.035 -4.867 1.00 96.69 113 VAL A CA 1
ATOM 900 C C . VAL A 1 113 ? -1.656 -7.201 -4.031 1.00 96.69 113 VAL A C 1
ATOM 902 O O . VAL A 1 113 ? -2.175 -8.308 -4.136 1.00 96.69 113 VAL A O 1
ATOM 905 N N . TYR A 1 114 ? -0.686 -6.960 -3.143 1.00 96.56 114 TYR A N 1
ATOM 906 C CA . TYR A 1 114 ? -0.091 -8.026 -2.326 1.00 96.56 114 TYR A CA 1
ATOM 907 C C . TYR A 1 114 ? -0.784 -8.206 -0.969 1.00 96.56 114 TYR A C 1
ATOM 909 O O . TYR A 1 114 ? -0.661 -9.259 -0.346 1.00 96.56 114 TYR A O 1
ATOM 917 N N . GLY A 1 115 ? -1.500 -7.186 -0.487 1.00 97.00 115 GLY A N 1
ATOM 918 C CA . GLY A 1 115 ? -2.123 -7.178 0.837 1.00 97.00 115 GLY A CA 1
ATOM 919 C C . GLY A 1 115 ? -3.608 -7.502 0.863 1.00 97.00 115 GLY A C 1
ATOM 920 O O . GLY A 1 115 ? -4.104 -7.815 1.942 1.00 97.00 115 GLY A O 1
ATOM 921 N N . ALA A 1 116 ? -4.320 -7.464 -0.271 1.00 97.12 116 ALA A N 1
ATOM 922 C CA . ALA A 1 116 ? -5.773 -7.666 -0.302 1.00 97.12 116 ALA A CA 1
ATOM 923 C C . ALA A 1 116 ? -6.202 -8.969 0.388 1.00 97.12 116 ALA A C 1
ATOM 925 O O . ALA A 1 116 ? -7.009 -8.940 1.315 1.00 97.12 116 ALA A O 1
ATOM 926 N N . THR A 1 117 ? -5.608 -10.100 0.003 1.00 96.94 117 THR A N 1
ATOM 927 C CA . THR A 1 117 ? -5.931 -11.410 0.588 1.00 96.94 117 THR A CA 1
ATOM 928 C C . THR A 1 117 ? -5.569 -11.487 2.071 1.00 96.94 117 THR A C 1
ATOM 930 O O . THR A 1 117 ? -6.299 -12.091 2.852 1.00 96.94 117 THR A O 1
ATOM 933 N N . TYR A 1 118 ? -4.453 -10.872 2.473 1.00 97.62 118 TYR A N 1
ATOM 934 C CA . TYR A 1 118 ? -4.026 -10.819 3.873 1.00 97.62 118 TYR A CA 1
ATOM 935 C C . TYR A 1 118 ? -5.014 -10.012 4.726 1.00 97.62 118 TYR A C 1
ATOM 937 O O . TYR A 1 118 ? -5.510 -10.518 5.730 1.00 97.62 118 TYR A O 1
ATOM 945 N N . LEU A 1 119 ? -5.361 -8.794 4.296 1.00 97.75 119 LEU A N 1
ATOM 946 C CA . LEU A 1 119 ? -6.317 -7.944 5.005 1.00 97.75 119 LEU A CA 1
ATOM 947 C C . LEU A 1 119 ? -7.708 -8.566 5.043 1.00 97.75 119 LEU A C 1
ATOM 949 O O . LEU A 1 119 ? -8.360 -8.504 6.079 1.00 97.75 119 LEU A O 1
ATOM 953 N N . GLN A 1 120 ? -8.151 -9.196 3.953 1.00 97.44 120 GLN A N 1
ATOM 954 C CA . GLN A 1 120 ? -9.432 -9.890 3.933 1.00 97.44 120 GLN A CA 1
ATOM 955 C C . GLN A 1 120 ? -9.452 -11.018 4.968 1.00 97.44 120 GLN A C 1
ATOM 957 O O . GLN A 1 120 ? -10.349 -11.047 5.801 1.00 97.44 120 GLN A O 1
ATOM 962 N N . LYS A 1 121 ? -8.454 -11.911 4.970 1.00 96.75 121 LYS A N 1
ATOM 963 C CA . LYS A 1 121 ? -8.386 -13.015 5.944 1.00 96.75 121 LYS A CA 1
ATOM 964 C C . LYS A 1 121 ? -8.292 -12.530 7.391 1.00 96.75 121 LYS A C 1
ATOM 966 O O . LYS A 1 121 ? -8.843 -13.178 8.273 1.00 96.75 121 LYS A O 1
ATOM 971 N N . LEU A 1 122 ? -7.619 -11.404 7.622 1.00 97.06 122 LEU A N 1
ATOM 972 C CA . LEU A 1 122 ? -7.457 -10.815 8.948 1.00 97.06 122 LEU A CA 1
ATOM 973 C C . LEU A 1 122 ? -8.737 -10.132 9.455 1.00 97.06 122 LEU A C 1
ATOM 975 O O . LEU A 1 122 ? -9.126 -10.325 10.604 1.00 97.06 122 LEU A O 1
ATOM 979 N N . LEU A 1 123 ? -9.376 -9.311 8.616 1.00 97.25 123 LEU A N 1
ATOM 980 C CA . LEU A 1 123 ? -10.469 -8.424 9.030 1.00 97.25 123 LEU A CA 1
ATOM 981 C C . LEU A 1 123 ? -11.860 -9.038 8.841 1.00 97.25 123 LEU A C 1
ATOM 983 O O . LEU A 1 123 ? -12.749 -8.739 9.634 1.00 97.25 123 LEU A O 1
ATOM 987 N N . ASP A 1 124 ? -12.066 -9.898 7.837 1.00 96.69 124 ASP A N 1
ATOM 988 C CA . ASP A 1 124 ? -13.359 -10.555 7.582 1.00 96.69 124 ASP A CA 1
ATOM 989 C C . ASP A 1 124 ? -13.925 -11.284 8.819 1.00 96.69 124 ASP A C 1
ATOM 991 O O . ASP A 1 124 ? -15.075 -11.007 9.170 1.00 96.69 124 ASP A O 1
ATOM 995 N N . PRO A 1 125 ? -13.174 -12.132 9.557 1.00 95.00 125 PRO A N 1
ATOM 996 C CA . PRO A 1 125 ? -13.723 -12.789 10.743 1.00 95.00 125 PRO A CA 1
ATOM 997 C C . PRO A 1 125 ? -14.095 -11.797 11.855 1.00 95.00 125 PRO A C 1
ATOM 999 O O . PRO A 1 125 ? -15.120 -11.979 12.510 1.00 95.00 125 PRO A O 1
ATOM 1002 N N . LEU A 1 126 ? -13.317 -10.725 12.046 1.00 94.38 126 LEU A N 1
ATOM 1003 C CA . LEU A 1 126 ? -13.616 -9.692 13.044 1.00 94.38 126 LEU A CA 1
ATOM 1004 C C . LEU A 1 126 ? -14.895 -8.931 12.691 1.00 94.38 126 LEU A C 1
ATOM 1006 O O . LEU A 1 126 ? -15.775 -8.773 13.534 1.00 94.38 126 LEU A O 1
ATOM 1010 N N . LEU A 1 127 ? -15.027 -8.513 11.432 1.00 95.00 127 LEU A N 1
ATOM 1011 C CA . LEU A 1 127 ? -16.216 -7.816 10.945 1.00 95.00 127 LEU A CA 1
ATOM 1012 C C . LEU A 1 127 ? -17.462 -8.703 11.031 1.00 95.00 127 LEU A C 1
ATOM 1014 O O . LEU A 1 127 ? -18.519 -8.231 11.446 1.00 95.00 127 LEU A O 1
ATOM 1018 N N . ARG A 1 128 ? -17.351 -10.000 10.718 1.00 93.62 128 ARG A N 1
ATOM 1019 C CA . ARG A 1 128 ? -18.465 -10.950 10.879 1.00 93.62 128 ARG A CA 1
ATOM 1020 C C . ARG A 1 128 ? -18.930 -11.063 12.324 1.00 93.62 128 ARG A C 1
ATOM 1022 O O . ARG A 1 128 ? -20.138 -11.089 12.547 1.00 93.62 128 ARG A O 1
ATOM 1029 N N . ILE A 1 129 ? -18.003 -11.100 13.285 1.00 90.50 129 ILE A N 1
ATOM 1030 C CA . ILE A 1 129 ? -18.341 -11.127 14.716 1.00 90.50 129 ILE A CA 1
ATOM 1031 C C . ILE A 1 129 ? -19.152 -9.885 15.094 1.00 90.50 129 ILE A C 1
ATOM 1033 O O . ILE A 1 129 ? -20.168 -10.023 15.764 1.00 90.50 129 ILE A O 1
ATOM 1037 N N . ILE A 1 130 ? -18.755 -8.700 14.628 1.00 89.94 130 ILE A N 1
ATOM 1038 C CA . ILE A 1 130 ? -19.464 -7.446 14.933 1.00 89.94 130 ILE A CA 1
ATOM 1039 C C . ILE A 1 130 ? -20.863 -7.431 14.324 1.00 89.94 130 ILE A C 1
ATOM 1041 O O . ILE A 1 130 ? -21.820 -7.035 14.974 1.00 89.94 130 ILE A O 1
ATOM 1045 N N . ILE A 1 131 ? -20.973 -7.836 13.060 1.00 90.12 131 ILE A N 1
ATOM 1046 C CA . ILE A 1 131 ? -22.210 -7.675 12.291 1.00 90.12 131 ILE A CA 1
ATOM 1047 C C . ILE A 1 131 ? -23.228 -8.773 12.627 1.00 90.12 131 ILE A C 1
ATOM 1049 O O . ILE A 1 131 ? -24.429 -8.527 12.584 1.00 90.12 131 ILE A O 1
ATOM 1053 N N . THR A 1 132 ? -22.764 -9.992 12.919 1.00 89.12 132 THR A N 1
ATOM 1054 C CA . THR A 1 132 ? -23.630 -11.187 12.985 1.00 89.12 132 THR A CA 1
ATOM 1055 C C . THR A 1 132 ? -23.814 -11.728 14.401 1.00 89.12 132 THR A C 1
ATOM 1057 O O . THR A 1 132 ? -24.781 -12.444 14.646 1.00 89.12 132 THR A O 1
ATOM 1060 N N . SER A 1 133 ? -22.900 -11.445 15.336 1.00 86.81 133 SER A N 1
ATOM 1061 C CA . SER A 1 133 ? -23.050 -11.950 16.704 1.00 86.81 133 SER A CA 1
ATOM 1062 C C . SER A 1 133 ? -24.183 -11.226 17.426 1.00 86.81 133 SER A C 1
ATOM 1064 O O . SER A 1 133 ? -24.252 -9.996 17.420 1.00 86.81 133 SER A O 1
ATOM 1066 N N . SER A 1 134 ? -25.014 -11.996 18.129 1.00 82.31 134 SER A N 1
ATOM 1067 C CA . SER A 1 134 ? -26.048 -11.477 19.029 1.00 82.31 134 SER A CA 1
ATOM 1068 C C . SER A 1 134 ? -25.483 -10.530 20.087 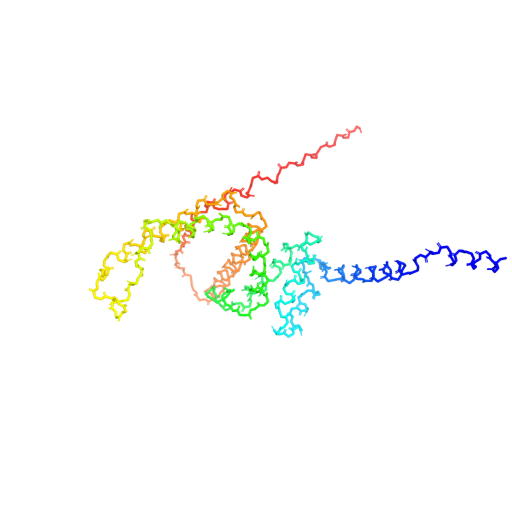1.00 82.31 134 SER A C 1
ATOM 1070 O O . SER A 1 134 ? -26.162 -9.590 20.486 1.00 82.31 134 SER A O 1
ATOM 1072 N N . ASP A 1 135 ? -24.227 -10.738 20.494 1.00 80.38 135 ASP A N 1
ATOM 1073 C CA . ASP A 1 135 ? -23.559 -9.931 21.520 1.00 80.38 135 ASP A CA 1
ATOM 1074 C C . ASP A 1 135 ? -23.311 -8.482 21.067 1.00 80.38 135 ASP A C 1
ATOM 1076 O O . ASP A 1 135 ? -23.131 -7.603 21.904 1.00 80.38 135 ASP A O 1
ATOM 1080 N N . TRP A 1 136 ? -23.289 -8.228 19.751 1.00 83.81 136 TRP A N 1
ATOM 1081 C CA . TRP A 1 136 ? -22.953 -6.924 19.162 1.00 83.81 136 TRP A CA 1
ATOM 1082 C C . TRP A 1 136 ? -24.120 -6.271 18.407 1.00 83.81 136 TRP A C 1
ATOM 1084 O O . TRP A 1 136 ? -24.005 -5.129 17.972 1.00 83.81 136 TRP A O 1
ATOM 1094 N N . GLN A 1 137 ? -25.265 -6.951 18.290 1.00 76.50 137 GLN A N 1
ATOM 1095 C CA . GLN A 1 137 ? -26.387 -6.526 17.442 1.00 76.50 137 GLN A CA 1
ATOM 1096 C C . GLN A 1 137 ? -27.076 -5.225 17.903 1.00 76.50 137 GLN A C 1
ATOM 1098 O O . GLN A 1 137 ? -27.660 -4.517 17.085 1.00 76.50 137 GLN A O 1
ATOM 1103 N N . HIS A 1 138 ? -26.992 -4.892 19.193 1.00 80.81 138 HIS A N 1
ATOM 1104 C CA . HIS A 1 138 ? -27.571 -3.677 19.786 1.00 80.81 138 HIS A CA 1
ATOM 1105 C C . HIS A 1 138 ? -26.521 -2.781 20.454 1.00 80.81 138 HIS A C 1
ATOM 1107 O O . HIS A 1 138 ? -26.847 -1.970 21.317 1.00 80.81 138 HIS A O 1
ATOM 1113 N N . VAL A 1 139 ? -25.250 -2.946 20.083 1.00 88.94 139 VAL A N 1
ATOM 1114 C CA . VAL A 1 139 ? -24.150 -2.184 20.672 1.00 88.94 139 VAL A CA 1
ATOM 1115 C C . VAL A 1 139 ? -23.979 -0.854 19.940 1.00 88.94 139 VAL A C 1
ATOM 1117 O O . VAL A 1 139 ? -23.768 -0.831 18.728 1.00 88.94 139 VAL A O 1
ATOM 1120 N N . SER A 1 140 ? -24.023 0.248 20.691 1.00 92.44 140 SER A N 1
ATOM 1121 C CA . SER A 1 140 ? -23.646 1.575 20.203 1.00 92.44 140 SER A CA 1
ATOM 1122 C C . SER A 1 140 ? -22.166 1.859 20.479 1.00 92.44 140 SER A C 1
ATOM 1124 O O . SER A 1 140 ? -21.588 1.424 21.482 1.00 92.44 140 SER A O 1
ATOM 1126 N N . PHE A 1 141 ? -21.548 2.588 19.551 1.00 95.31 141 PHE A N 1
ATOM 1127 C CA . PHE A 1 141 ? -20.169 3.077 19.629 1.00 95.31 141 PHE A CA 1
ATOM 1128 C C . PHE A 1 141 ? -20.114 4.612 19.592 1.00 95.31 141 PHE A C 1
ATOM 1130 O O . PHE A 1 141 ? -19.038 5.181 19.398 1.00 95.31 141 PHE A O 1
ATOM 1137 N N . GLU A 1 142 ? -21.257 5.294 19.730 1.00 96.44 142 GLU A N 1
ATOM 1138 C CA . GLU A 1 142 ? -21.317 6.753 19.681 1.00 96.44 142 GLU A CA 1
ATOM 1139 C C . GLU A 1 142 ? -20.729 7.340 20.970 1.00 96.44 142 GLU A C 1
ATOM 1141 O O . GLU A 1 142 ? -21.233 7.116 22.071 1.00 96.44 142 GLU A O 1
ATOM 1146 N N . VAL A 1 143 ? -19.622 8.068 20.828 1.00 97.06 143 VAL A N 1
ATOM 1147 C CA . VAL A 1 143 ? -18.881 8.669 21.948 1.00 97.06 143 VAL A CA 1
ATOM 1148 C C . VAL A 1 143 ? -18.955 10.194 21.952 1.00 97.06 143 VAL A C 1
ATOM 1150 O O . VAL A 1 143 ? -18.363 10.828 22.825 1.00 97.06 143 VAL A O 1
ATOM 1153 N N . ASP A 1 144 ? -19.663 10.789 20.989 1.00 96.31 144 ASP A N 1
ATOM 1154 C CA . ASP A 1 144 ? -19.976 12.213 20.977 1.00 96.31 144 ASP A CA 1
ATOM 1155 C C . ASP A 1 144 ? -21.223 12.476 21.842 1.00 96.31 144 ASP A C 1
ATOM 1157 O O . ASP A 1 144 ? -22.326 12.071 21.462 1.00 96.31 144 ASP A O 1
ATOM 1161 N N . PRO A 1 145 ? -21.097 13.190 22.980 1.00 94.75 145 PRO A N 1
ATOM 1162 C CA . PRO A 1 145 ? -22.230 13.461 23.862 1.00 94.75 145 PRO A CA 1
ATOM 1163 C C . PRO A 1 145 ? -23.364 14.237 23.183 1.00 94.75 145 PRO A C 1
ATOM 1165 O O . PRO A 1 145 ? -24.502 14.170 23.635 1.00 94.75 145 PRO A O 1
ATOM 1168 N N . THR A 1 146 ? -23.071 14.987 22.114 1.00 95.88 146 THR A N 1
ATOM 1169 C CA . THR A 1 146 ? -24.076 15.779 21.385 1.00 95.88 146 THR A CA 1
ATOM 1170 C C . THR A 1 146 ? -24.922 14.945 20.424 1.00 95.88 146 THR A C 1
ATOM 1172 O O . THR A 1 146 ? -25.969 15.409 19.975 1.00 95.88 146 THR A O 1
ATOM 1175 N N . ARG A 1 147 ? -24.480 13.721 20.119 1.00 95.50 147 ARG A N 1
ATOM 1176 C CA . ARG A 1 147 ? -25.135 12.777 19.202 1.00 95.50 147 ARG A CA 1
ATOM 1177 C C . ARG A 1 147 ? -25.669 11.536 19.924 1.00 95.50 147 ARG A C 1
ATOM 1179 O O . ARG A 1 147 ? -26.164 10.628 19.267 1.00 95.50 147 ARG A O 1
ATOM 1186 N N . LEU A 1 148 ? -25.547 11.503 21.251 1.00 94.81 148 LEU A N 1
ATOM 1187 C CA . LEU A 1 148 ? -25.952 10.385 22.088 1.00 94.81 148 LEU A CA 1
ATOM 1188 C C . LEU A 1 148 ? -27.475 10.360 22.256 1.00 94.81 148 LEU A C 1
ATOM 1190 O O . LEU A 1 148 ? -28.086 11.364 22.629 1.00 94.81 148 LEU A O 1
ATOM 1194 N N . GLU A 1 149 ? -28.080 9.200 22.021 1.00 93.62 149 GLU A N 1
ATOM 1195 C CA . GLU A 1 149 ? -29.507 9.008 22.262 1.00 93.62 149 GLU A CA 1
ATOM 1196 C C . GLU A 1 149 ? -29.812 9.000 23.773 1.00 93.62 149 GLU A C 1
ATOM 1198 O O . GLU A 1 149 ? -29.008 8.498 24.561 1.00 93.62 149 GLU A O 1
ATOM 1203 N N . PRO A 1 150 ? -30.988 9.483 24.222 1.00 90.69 150 PRO A N 1
ATOM 1204 C CA . PRO A 1 150 ? -31.315 9.570 25.651 1.00 90.69 150 PRO A CA 1
ATOM 1205 C C . PRO A 1 150 ? -31.320 8.227 26.399 1.00 90.69 150 PRO A C 1
ATOM 1207 O O . PRO A 1 150 ? -31.264 8.207 27.626 1.00 90.69 150 PRO A O 1
ATOM 1210 N N . SER A 1 151 ? -31.445 7.113 25.674 1.00 91.75 151 SER A N 1
ATOM 1211 C CA . SER A 1 151 ? -31.420 5.753 26.220 1.00 91.75 151 SER A CA 1
ATOM 1212 C C . SER A 1 151 ? -30.017 5.155 26.334 1.00 91.75 151 SER A C 1
ATOM 1214 O O . SER A 1 151 ? -29.874 4.083 26.918 1.00 91.75 151 SER A O 1
ATOM 1216 N N . GLU A 1 152 ? -29.000 5.793 25.753 1.00 93.62 152 GLU A N 1
ATOM 1217 C CA . GLU A 1 152 ? -27.633 5.277 25.711 1.00 93.62 152 GLU A CA 1
ATOM 1218 C C . GLU A 1 152 ? -26.771 5.838 26.846 1.00 93.62 152 GLU A C 1
ATOM 1220 O O . GLU A 1 152 ? -26.963 6.955 27.329 1.00 93.62 152 GLU A O 1
ATOM 1225 N N . SER A 1 153 ? -25.776 5.056 27.263 1.00 94.12 153 SER A N 1
ATOM 1226 C CA . SER A 1 153 ? -24.776 5.475 28.241 1.00 94.12 153 SER A CA 1
ATOM 1227 C C . SER A 1 153 ? -23.445 5.747 27.548 1.00 94.12 153 SER A C 1
ATOM 1229 O O . SER A 1 153 ? -22.862 4.858 26.928 1.00 94.12 153 SER A O 1
ATOM 1231 N N . LEU A 1 154 ? -22.923 6.967 27.707 1.00 95.50 154 LEU A N 1
ATOM 1232 C CA . LEU A 1 154 ? -21.626 7.360 27.150 1.00 95.50 154 LEU A CA 1
ATOM 1233 C C . LEU A 1 154 ? -20.492 6.444 27.633 1.00 95.50 154 LEU A C 1
ATOM 1235 O O . LEU A 1 154 ? -19.630 6.054 26.849 1.00 95.50 154 LEU A O 1
ATOM 1239 N N . GLU A 1 155 ? -20.492 6.096 28.922 1.00 96.12 155 GLU A N 1
ATOM 1240 C CA . GLU A 1 155 ? -19.459 5.249 29.527 1.00 96.12 155 GLU A CA 1
ATOM 1241 C C . GLU A 1 155 ? -19.487 3.829 28.944 1.00 96.12 155 GLU A C 1
ATOM 1243 O O . GLU A 1 155 ? -18.443 3.232 28.670 1.00 96.12 155 GLU A O 1
ATOM 1248 N N . GLU A 1 156 ? -20.686 3.302 28.687 1.00 94.94 156 GLU A N 1
ATOM 1249 C CA . GLU A 1 156 ? -20.852 2.002 28.046 1.00 94.94 156 GLU A CA 1
ATOM 1250 C C . GLU A 1 156 ? -20.365 2.026 26.595 1.00 94.94 156 GLU A C 1
ATOM 1252 O O . GLU A 1 156 ? -19.558 1.175 26.218 1.00 94.94 156 GLU A O 1
ATOM 1257 N N . ASN A 1 157 ? -20.754 3.035 25.812 1.00 95.38 157 ASN A N 1
ATOM 1258 C CA . ASN A 1 157 ? -20.324 3.182 24.419 1.00 95.38 157 ASN A CA 1
ATOM 1259 C C . ASN A 1 157 ? -18.797 3.331 24.297 1.00 95.38 157 ASN A C 1
ATOM 1261 O O . ASN A 1 157 ? -18.173 2.717 23.426 1.00 95.38 157 ASN A O 1
ATOM 1265 N N . GLN A 1 158 ? -18.166 4.084 25.204 1.00 97.00 158 GLN A N 1
ATOM 1266 C CA . GLN A 1 158 ? -16.706 4.196 25.275 1.00 97.00 158 GLN A CA 1
ATOM 1267 C C . GLN A 1 158 ? -16.045 2.845 25.565 1.00 97.00 158 GLN A C 1
ATOM 1269 O O . GLN A 1 158 ? -15.077 2.472 24.896 1.00 97.00 158 GLN A O 1
ATOM 1274 N N . ARG A 1 159 ? -16.578 2.083 26.528 1.00 96.25 159 ARG A N 1
ATOM 1275 C CA . ARG A 1 159 ? -16.084 0.737 26.844 1.00 96.25 159 ARG A CA 1
ATOM 1276 C C . ARG A 1 159 ? -16.235 -0.205 25.649 1.00 96.25 159 ARG A C 1
ATOM 1278 O O . ARG A 1 159 ? -15.292 -0.933 25.344 1.00 96.25 159 ARG A O 1
ATOM 1285 N N . ASN A 1 160 ? -17.366 -0.158 24.952 1.00 94.50 160 ASN A N 1
ATOM 1286 C CA . ASN A 1 160 ? -17.616 -0.961 23.755 1.00 94.50 160 ASN A CA 1
ATOM 1287 C C . ASN A 1 160 ? -16.592 -0.646 22.654 1.00 94.50 160 ASN A C 1
ATOM 1289 O O . ASN A 1 160 ? -15.993 -1.559 22.078 1.00 94.50 160 ASN A O 1
ATOM 1293 N N . LEU A 1 161 ? -16.330 0.642 22.403 1.00 96.25 161 LEU A N 1
ATOM 1294 C CA . LEU A 1 161 ? -15.352 1.088 21.409 1.00 96.25 161 LEU A CA 1
ATOM 1295 C C . LEU A 1 161 ? -13.925 0.655 21.767 1.00 96.25 161 LEU A C 1
ATOM 1297 O O . LEU A 1 161 ? -13.189 0.190 20.891 1.00 96.25 161 LEU A O 1
ATOM 1301 N N . LEU A 1 162 ? -13.534 0.761 23.040 1.00 96.94 162 LEU A N 1
ATOM 1302 C CA . LEU A 1 162 ? -12.224 0.304 23.511 1.00 96.94 162 LEU A CA 1
ATOM 1303 C C . LEU A 1 162 ? -12.065 -1.210 23.355 1.00 96.94 162 LEU A C 1
ATOM 1305 O O . LEU A 1 162 ? -11.076 -1.651 22.773 1.00 96.94 162 LEU A O 1
ATOM 1309 N N . GLN A 1 163 ? -13.053 -1.994 23.796 1.00 94.19 163 GLN A N 1
ATOM 1310 C CA . GLN A 1 163 ? -13.039 -3.452 23.644 1.00 94.19 163 GLN A CA 1
ATOM 1311 C C . GLN A 1 163 ? -12.936 -3.870 22.175 1.00 94.19 163 GLN A C 1
ATOM 1313 O O . GLN A 1 163 ? -12.208 -4.806 21.839 1.00 94.19 163 GLN A O 1
ATOM 1318 N N . MET A 1 164 ? -13.643 -3.173 21.282 1.00 93.69 164 MET A N 1
ATOM 1319 C CA . MET A 1 164 ? -13.557 -3.448 19.851 1.00 93.69 164 MET A CA 1
ATOM 1320 C C . MET A 1 164 ? -12.175 -3.106 19.297 1.00 93.69 164 MET A C 1
ATOM 1322 O O . MET A 1 164 ? -11.543 -3.925 18.629 1.00 93.69 164 MET A O 1
ATOM 1326 N N . THR A 1 165 ? -11.679 -1.913 19.615 1.00 96.81 165 THR A N 1
ATOM 1327 C CA . THR A 1 165 ? -10.366 -1.439 19.164 1.00 96.81 165 THR A CA 1
ATOM 1328 C C . THR A 1 165 ? -9.255 -2.377 19.626 1.00 96.81 165 THR A C 1
ATOM 1330 O O . THR A 1 165 ? -8.375 -2.713 18.835 1.00 96.81 165 THR A O 1
ATOM 1333 N N . GLU A 1 166 ? -9.320 -2.861 20.867 1.00 96.75 166 GLU A N 1
ATOM 1334 C CA . GLU A 1 166 ? -8.367 -3.825 21.413 1.00 96.75 166 GLU A CA 1
ATOM 1335 C C . GLU A 1 166 ? -8.361 -5.131 20.611 1.00 96.75 166 GLU A C 1
ATOM 1337 O O . GLU A 1 166 ? -7.289 -5.606 20.235 1.00 96.75 166 GLU A O 1
ATOM 1342 N N . LYS A 1 167 ? -9.535 -5.678 20.262 1.00 94.75 167 LYS A N 1
ATOM 1343 C CA . LYS A 1 167 ? -9.631 -6.894 19.434 1.00 94.75 167 LYS A CA 1
ATOM 1344 C C . LYS A 1 167 ? -8.998 -6.707 18.054 1.00 94.75 167 LYS A C 1
ATOM 1346 O O . LYS A 1 167 ? -8.215 -7.557 17.626 1.00 94.75 167 LYS A O 1
ATOM 1351 N N . PHE A 1 168 ? -9.302 -5.602 17.372 1.00 97.06 168 PHE A N 1
ATOM 1352 C CA . PHE A 1 168 ? -8.710 -5.293 16.063 1.00 97.06 168 PHE A CA 1
ATOM 1353 C C . PHE A 1 168 ? -7.201 -5.099 16.158 1.00 97.06 168 PHE A C 1
ATOM 1355 O O . PHE A 1 168 ? -6.445 -5.680 15.378 1.00 97.06 168 PHE A O 1
ATOM 1362 N N . PHE A 1 169 ? -6.755 -4.306 17.129 1.00 97.75 169 PHE A N 1
ATOM 1363 C CA . PHE A 1 169 ? -5.344 -4.019 17.322 1.00 97.75 169 PHE A CA 1
ATOM 1364 C C . PHE A 1 169 ? -4.559 -5.290 17.653 1.00 97.75 169 PHE A C 1
ATOM 1366 O O . PHE A 1 169 ? -3.533 -5.549 17.024 1.00 97.75 169 PHE A O 1
ATOM 1373 N N . HIS A 1 170 ? -5.074 -6.120 18.567 1.00 97.19 170 HIS A N 1
ATOM 1374 C CA . HIS A 1 170 ? -4.468 -7.396 18.930 1.00 97.19 170 HIS A CA 1
ATOM 1375 C C . HIS A 1 170 ? -4.347 -8.328 17.716 1.00 97.19 170 HIS A C 1
ATOM 1377 O O . HIS A 1 170 ? -3.283 -8.894 17.477 1.00 97.19 170 HIS A O 1
ATOM 1383 N N . ALA A 1 171 ? -5.393 -8.446 16.891 1.00 97.06 171 ALA A N 1
ATOM 1384 C CA . ALA A 1 171 ? -5.330 -9.252 15.673 1.00 97.06 171 ALA A CA 1
ATOM 1385 C C . ALA A 1 171 ? -4.223 -8.775 14.712 1.00 97.06 171 ALA A C 1
ATOM 1387 O O . ALA A 1 171 ? -3.453 -9.596 14.214 1.00 97.06 171 ALA A O 1
ATOM 1388 N N . ILE A 1 172 ? -4.089 -7.459 14.505 1.00 97.44 172 ILE A N 1
ATOM 1389 C CA . ILE A 1 172 ? -3.071 -6.865 13.618 1.00 97.44 172 ILE A CA 1
ATOM 1390 C C . ILE A 1 172 ? -1.644 -7.095 14.137 1.00 97.44 172 ILE A C 1
ATOM 1392 O O . ILE A 1 172 ? -0.738 -7.373 13.352 1.00 97.44 172 ILE A O 1
ATOM 1396 N N . ILE A 1 173 ? -1.401 -6.966 15.443 1.00 97.00 173 ILE A N 1
ATOM 1397 C CA . ILE A 1 173 ? -0.053 -7.191 15.995 1.00 97.00 173 ILE A CA 1
ATOM 1398 C C . ILE A 1 173 ? 0.302 -8.684 16.055 1.00 97.00 173 ILE A C 1
ATOM 1400 O O . ILE A 1 173 ? 1.480 -9.040 15.961 1.00 97.00 173 ILE A O 1
ATOM 1404 N N . SER A 1 174 ? -0.696 -9.560 16.203 1.00 96.38 174 SER A N 1
ATOM 1405 C CA . SER A 1 174 ? -0.510 -11.013 16.266 1.00 96.38 174 SER A CA 1
ATOM 1406 C C . SER A 1 174 ? -0.348 -11.668 14.896 1.00 96.38 174 SER A C 1
ATOM 1408 O O . SER A 1 174 ? 0.296 -12.712 14.816 1.00 96.38 174 SER A O 1
ATOM 1410 N N . SER A 1 175 ? -0.820 -11.050 13.812 1.00 96.81 175 SER A N 1
ATOM 1411 C CA . SER A 1 175 ? -0.746 -11.583 12.439 1.00 96.81 175 SER A CA 1
ATOM 1412 C C . SER A 1 175 ? 0.659 -11.525 11.812 1.00 96.81 175 SER A C 1
ATOM 1414 O O . SER A 1 175 ? 0.836 -11.618 10.593 1.00 96.81 175 SER A O 1
ATOM 1416 N N . SER A 1 176 ? 1.698 -11.389 12.641 1.00 94.62 176 SER A N 1
ATOM 1417 C CA . SER A 1 176 ? 3.072 -11.203 12.184 1.00 94.62 176 SER A CA 1
ATOM 1418 C C . SER A 1 176 ? 3.710 -12.364 11.464 1.00 94.62 176 SER A C 1
ATOM 1420 O O . SER A 1 176 ? 4.657 -12.139 10.717 1.00 94.62 176 SER A O 1
ATOM 1422 N N . SER A 1 177 ? 3.199 -13.576 11.620 1.00 94.69 177 SER A N 1
ATOM 1423 C CA . SER A 1 177 ? 3.589 -14.747 10.832 1.00 94.69 177 SER A CA 1
ATOM 1424 C C . SER A 1 177 ? 2.911 -14.784 9.459 1.00 94.69 177 SER A C 1
ATOM 1426 O O . SER A 1 177 ? 3.493 -15.296 8.509 1.00 94.69 177 SER A O 1
ATOM 1428 N N . GLU A 1 178 ? 1.715 -14.209 9.335 1.00 95.00 178 GLU A N 1
ATOM 1429 C CA . GLU A 1 178 ? 0.864 -14.280 8.138 1.00 95.00 178 GLU A CA 1
ATOM 1430 C C . GLU A 1 178 ? 1.097 -13.125 7.156 1.00 95.00 178 GLU A C 1
ATOM 1432 O O . GLU A 1 178 ? 0.606 -13.147 6.028 1.00 95.00 178 GLU A O 1
ATOM 1437 N N . PHE A 1 179 ? 1.853 -12.105 7.566 1.00 96.25 179 PHE A N 1
ATOM 1438 C CA . PHE A 1 179 ? 2.099 -10.933 6.734 1.00 96.25 179 PHE A CA 1
ATOM 1439 C C . PHE A 1 179 ? 2.921 -11.279 5.470 1.00 96.25 179 PHE A C 1
ATOM 1441 O O . PHE A 1 179 ? 4.015 -11.856 5.604 1.00 96.25 179 PHE A O 1
ATOM 1448 N N . PRO A 1 180 ? 2.439 -10.916 4.260 1.00 96.19 180 PRO A N 1
ATOM 1449 C CA . PRO A 1 180 ? 3.033 -11.317 2.982 1.00 96.19 180 PRO A CA 1
ATOM 1450 C C . PRO A 1 180 ? 4.495 -10.898 2.819 1.00 96.19 180 PRO A C 1
ATOM 1452 O O . PRO A 1 180 ? 4.869 -9.776 3.162 1.00 96.19 180 PRO A O 1
ATOM 1455 N N . SER A 1 181 ? 5.324 -11.768 2.236 1.00 93.50 181 SER A N 1
ATOM 1456 C CA . SER A 1 181 ? 6.753 -11.493 2.022 1.00 93.50 181 SER A CA 1
ATOM 1457 C C . SER A 1 181 ? 6.988 -10.294 1.101 1.00 93.50 181 SER A C 1
ATOM 1459 O O . SER A 1 181 ? 7.861 -9.480 1.390 1.00 93.50 181 SER A O 1
ATOM 1461 N N . GLN A 1 182 ? 6.173 -10.118 0.059 1.00 92.88 182 GLN A N 1
ATOM 1462 C CA . GLN A 1 182 ? 6.243 -8.962 -0.840 1.00 92.88 182 GLN A CA 1
ATOM 1463 C C . GLN A 1 182 ? 6.029 -7.652 -0.074 1.00 92.88 182 GLN A C 1
ATOM 1465 O O . GLN A 1 182 ? 6.794 -6.703 -0.236 1.00 92.88 182 GLN A O 1
ATOM 1470 N N . LEU A 1 183 ? 5.039 -7.610 0.826 1.00 95.56 183 LEU A N 1
ATOM 1471 C CA . LEU A 1 183 ? 4.806 -6.438 1.669 1.00 95.56 183 LEU A CA 1
ATOM 1472 C C . LEU A 1 183 ? 5.916 -6.227 2.694 1.00 95.56 183 LEU A C 1
ATOM 1474 O O . LEU A 1 183 ? 6.250 -5.080 2.980 1.00 95.56 183 LEU A O 1
ATOM 1478 N N . ARG A 1 184 ? 6.539 -7.295 3.214 1.00 95.25 184 ARG A N 1
ATOM 1479 C CA . ARG A 1 184 ? 7.744 -7.145 4.050 1.00 95.25 184 ARG A CA 1
ATOM 1480 C C . ARG A 1 184 ? 8.853 -6.457 3.281 1.00 95.25 184 ARG A C 1
ATOM 1482 O O . ARG A 1 184 ? 9.449 -5.536 3.825 1.00 95.25 184 ARG A O 1
ATOM 1489 N N . SER A 1 185 ? 9.093 -6.858 2.035 1.00 93.19 185 SER A N 1
ATOM 1490 C CA . SER A 1 185 ? 10.099 -6.227 1.179 1.00 93.19 185 SER A CA 1
ATOM 1491 C C . SER A 1 185 ? 9.782 -4.753 0.925 1.00 93.19 185 SER A C 1
ATOM 1493 O O . SER A 1 185 ? 10.679 -3.921 1.041 1.00 93.19 185 SER A O 1
ATOM 1495 N N . VAL A 1 186 ? 8.514 -4.404 0.669 1.00 95.12 186 VAL A N 1
ATOM 1496 C CA . VAL A 1 186 ? 8.073 -3.004 0.513 1.00 95.12 186 VAL A CA 1
ATOM 1497 C C . VAL A 1 186 ? 8.338 -2.199 1.788 1.00 95.12 186 VAL A C 1
ATOM 1499 O O . VAL A 1 186 ? 9.001 -1.164 1.730 1.00 95.12 186 VAL A O 1
ATOM 1502 N N . CYS A 1 187 ? 7.873 -2.683 2.945 1.00 95.50 187 CYS A N 1
ATOM 1503 C CA . CYS A 1 187 ? 8.069 -2.017 4.235 1.00 95.50 187 CYS A CA 1
ATOM 1504 C C . CYS A 1 187 ? 9.554 -1.898 4.603 1.00 95.50 187 CYS A C 1
ATOM 1506 O O . CYS A 1 187 ? 9.982 -0.875 5.133 1.00 95.50 187 CYS A O 1
ATOM 1508 N N . HIS A 1 188 ? 10.347 -2.929 4.313 1.00 94.06 188 HIS A N 1
ATOM 1509 C CA . HIS A 1 188 ? 11.784 -2.930 4.555 1.00 94.06 188 HIS A CA 1
ATOM 1510 C C . HIS A 1 188 ? 12.505 -1.907 3.672 1.00 94.06 188 HIS A C 1
ATOM 1512 O O . HIS A 1 188 ? 13.299 -1.122 4.183 1.00 94.06 188 HIS A O 1
ATOM 1518 N N . CYS A 1 189 ? 12.189 -1.864 2.376 1.00 93.50 189 CYS A N 1
ATOM 1519 C CA . CYS A 1 189 ? 12.734 -0.884 1.438 1.00 93.50 189 CYS A CA 1
ATOM 1520 C C . CYS A 1 189 ? 12.399 0.551 1.876 1.00 93.50 189 CYS A C 1
ATOM 1522 O O . CYS A 1 189 ? 13.283 1.402 1.972 1.00 93.50 189 CYS A O 1
ATOM 1524 N N . LEU A 1 190 ? 11.135 0.797 2.234 1.00 92.38 190 LEU A N 1
ATOM 1525 C CA . LEU A 1 190 ? 10.669 2.078 2.760 1.00 92.38 190 LEU A CA 1
ATOM 1526 C C . LEU A 1 190 ? 11.429 2.496 4.029 1.00 92.38 190 LEU A C 1
ATOM 1528 O O . LEU A 1 190 ? 11.866 3.645 4.154 1.00 92.38 190 LEU A O 1
ATOM 1532 N N . TYR A 1 191 ? 11.602 1.557 4.962 1.00 92.00 191 TYR A N 1
ATOM 1533 C CA . TYR A 1 191 ? 12.363 1.775 6.187 1.00 92.00 191 TYR A CA 1
ATOM 1534 C C . TYR A 1 191 ? 13.815 2.151 5.878 1.00 92.00 191 TYR A C 1
ATOM 1536 O O . TYR A 1 191 ? 14.292 3.174 6.367 1.00 92.00 191 TYR A O 1
ATOM 1544 N N . GLN A 1 192 ? 14.493 1.390 5.015 1.00 91.69 192 GLN A N 1
ATOM 1545 C CA . GLN A 1 192 ? 15.876 1.670 4.632 1.00 91.69 192 GLN A CA 1
ATOM 1546 C C . GLN A 1 192 ? 16.034 3.038 3.954 1.00 91.69 192 GLN A C 1
ATOM 1548 O O . GLN A 1 192 ? 16.908 3.809 4.355 1.00 91.69 192 GLN A O 1
ATOM 1553 N N . ALA A 1 193 ? 15.177 3.369 2.982 1.00 88.25 193 ALA A N 1
ATOM 1554 C CA . ALA A 1 193 ? 15.223 4.654 2.278 1.00 88.25 193 ALA A CA 1
ATOM 1555 C C . ALA A 1 193 ? 15.055 5.837 3.250 1.00 88.25 193 ALA A C 1
ATOM 1557 O O . ALA A 1 193 ? 15.791 6.825 3.190 1.00 88.25 193 ALA A O 1
ATOM 1558 N N . THR A 1 194 ? 14.137 5.705 4.212 1.00 87.56 194 THR A N 1
ATOM 1559 C CA . THR A 1 194 ? 13.903 6.729 5.241 1.00 87.56 194 THR A CA 1
ATOM 1560 C C . THR A 1 194 ? 15.085 6.831 6.211 1.00 87.56 194 THR A C 1
ATOM 1562 O O . THR A 1 194 ? 15.572 7.931 6.476 1.00 87.56 194 THR A O 1
ATOM 1565 N N . CYS A 1 195 ? 15.598 5.703 6.712 1.00 85.19 195 CYS A N 1
ATOM 1566 C CA . CYS A 1 195 ? 16.745 5.669 7.624 1.00 85.19 195 CYS A CA 1
ATOM 1567 C C . CYS A 1 195 ? 18.010 6.266 6.999 1.00 85.19 195 CYS A C 1
ATOM 1569 O O . CYS A 1 195 ? 18.699 7.047 7.656 1.00 85.19 195 CYS A O 1
ATOM 1571 N N . HIS A 1 196 ? 18.289 5.952 5.732 1.00 76.75 196 HIS A N 1
ATOM 1572 C CA . HIS A 1 196 ? 19.427 6.511 5.005 1.00 76.75 196 HIS A CA 1
ATOM 1573 C C . HIS A 1 196 ? 19.370 8.049 4.965 1.00 76.75 196 HIS A C 1
ATOM 1575 O O . HIS A 1 196 ? 20.364 8.725 5.228 1.00 76.75 196 HIS A O 1
ATOM 1581 N N . SER A 1 197 ? 18.186 8.622 4.735 1.00 73.62 197 SER A N 1
ATOM 1582 C CA . SER A 1 197 ? 17.999 10.077 4.754 1.00 73.62 197 SER A CA 1
ATOM 1583 C C . SER A 1 197 ? 18.145 10.693 6.141 1.00 73.62 197 SER A C 1
ATOM 1585 O O . SER A 1 197 ? 18.746 11.758 6.269 1.00 73.62 197 SER A O 1
ATOM 1587 N N . LEU A 1 198 ? 17.664 10.032 7.198 1.00 68.75 198 LEU A N 1
ATOM 1588 C CA . LEU A 1 198 ? 17.825 10.533 8.568 1.00 68.75 198 LEU A CA 1
ATOM 1589 C C . LEU A 1 198 ? 19.298 10.602 8.990 1.00 68.75 198 LEU A C 1
ATOM 1591 O O . LEU A 1 198 ? 19.716 11.607 9.568 1.00 68.75 198 LEU A O 1
ATOM 1595 N N . LEU A 1 199 ? 20.095 9.589 8.642 1.00 66.69 199 LEU A N 1
ATOM 1596 C CA . LEU A 1 199 ? 21.541 9.586 8.885 1.00 66.69 199 LEU A CA 1
ATOM 1597 C C . LEU A 1 199 ? 22.254 10.682 8.074 1.00 66.69 199 LEU A C 1
ATOM 1599 O O . LEU A 1 199 ? 23.110 11.398 8.597 1.00 66.69 199 LEU A O 1
ATOM 1603 N N . ASN A 1 200 ? 21.852 10.890 6.820 1.00 61.25 200 ASN A N 1
ATOM 1604 C CA . ASN A 1 200 ? 22.424 11.943 5.979 1.00 61.25 200 ASN A CA 1
ATOM 1605 C C . ASN A 1 200 ? 22.023 13.352 6.448 1.00 61.25 200 ASN A C 1
ATOM 1607 O O . ASN A 1 200 ? 22.858 14.254 6.488 1.00 61.25 200 ASN A O 1
ATOM 1611 N N . LYS A 1 201 ? 20.778 13.567 6.886 1.00 60.47 201 LYS A N 1
ATOM 1612 C CA . LYS A 1 201 ? 20.346 14.855 7.453 1.00 60.47 201 LYS A CA 1
ATOM 1613 C C . LYS A 1 201 ? 21.033 15.143 8.797 1.00 60.47 201 LYS A C 1
ATOM 1615 O O . LYS A 1 201 ? 21.345 16.305 9.057 1.00 60.47 201 LYS A O 1
ATOM 1620 N N . ALA A 1 202 ? 21.325 14.123 9.611 1.00 58.09 202 ALA A N 1
ATOM 1621 C CA . ALA A 1 202 ? 22.100 14.269 10.848 1.00 58.09 202 ALA A CA 1
ATOM 1622 C C . ALA A 1 202 ? 23.556 14.688 10.574 1.00 58.09 202 ALA A C 1
ATOM 1624 O O . ALA A 1 202 ? 24.016 15.690 11.117 1.00 58.09 202 ALA A O 1
ATOM 1625 N N . THR A 1 203 ? 24.246 14.013 9.649 1.00 53.28 203 THR A N 1
ATOM 1626 C CA . THR A 1 203 ? 25.636 14.355 9.276 1.00 53.28 203 THR A CA 1
ATOM 1627 C C . THR A 1 203 ? 25.756 15.717 8.578 1.00 53.28 203 THR A C 1
ATOM 1629 O O . THR A 1 203 ? 26.755 16.425 8.739 1.00 53.28 203 THR A O 1
ATOM 1632 N N . VAL A 1 204 ? 24.733 16.142 7.827 1.00 54.25 204 VAL A N 1
ATOM 1633 C CA . VAL A 1 204 ? 24.673 17.488 7.230 1.00 54.25 204 VAL A CA 1
ATOM 1634 C C . VAL A 1 204 ? 24.406 18.561 8.290 1.00 54.25 204 VAL A C 1
ATOM 1636 O O . VAL A 1 204 ? 25.007 19.636 8.210 1.00 54.25 204 VAL A O 1
ATOM 1639 N N . LYS A 1 205 ? 23.562 18.290 9.298 1.00 50.38 205 LYS A N 1
ATOM 1640 C CA . LYS A 1 205 ? 23.387 19.186 10.455 1.00 50.38 205 LYS A CA 1
ATOM 1641 C C . LYS A 1 205 ? 24.687 19.338 11.239 1.00 50.38 205 LYS A C 1
ATOM 1643 O O . LYS A 1 205 ? 25.094 20.474 11.458 1.00 50.38 205 LYS A O 1
ATOM 1648 N N . GLU A 1 206 ? 25.393 18.243 11.519 1.00 46.31 206 GLU A N 1
ATOM 1649 C CA . GLU A 1 206 ? 26.704 18.290 12.179 1.00 46.31 206 GLU A CA 1
ATOM 1650 C C . GLU A 1 206 ? 27.721 19.102 11.369 1.00 46.31 206 GLU A C 1
ATOM 1652 O O . GLU A 1 206 ? 28.399 19.955 11.929 1.00 46.31 206 GLU A O 1
ATOM 1657 N N . LYS A 1 207 ? 27.794 18.952 10.037 1.00 43.16 207 LYS A N 1
ATOM 1658 C CA . LYS A 1 207 ? 28.675 19.795 9.198 1.00 43.16 207 LYS A CA 1
ATOM 1659 C C . LYS A 1 207 ? 28.271 21.275 9.168 1.00 43.16 207 LYS A C 1
ATOM 1661 O O . LYS A 1 207 ? 29.130 22.131 8.946 1.00 43.16 207 LYS A O 1
ATOM 1666 N N . LYS A 1 208 ? 26.988 21.592 9.362 1.00 46.47 208 LYS A N 1
ATOM 1667 C CA . LYS A 1 208 ? 26.477 22.972 9.398 1.00 46.47 208 LYS A CA 1
ATOM 1668 C C . LYS A 1 208 ? 26.688 23.616 10.775 1.00 46.47 208 LYS A C 1
ATOM 1670 O O . LYS A 1 208 ? 26.980 24.809 10.836 1.00 46.47 208 LYS A O 1
ATOM 1675 N N . GLU A 1 209 ? 26.624 22.826 11.846 1.00 43.31 209 GLU A N 1
ATOM 1676 C CA . GLU A 1 209 ? 26.920 23.234 13.227 1.00 43.31 209 GLU A CA 1
ATOM 1677 C C . GLU A 1 209 ? 28.427 23.265 13.526 1.00 43.31 209 GLU A C 1
ATOM 1679 O O . GLU A 1 209 ? 28.872 24.161 14.232 1.00 43.31 209 GLU A O 1
ATOM 1684 N N . ASN A 1 210 ? 29.268 22.455 12.870 1.00 36.72 210 ASN A N 1
ATOM 1685 C CA . ASN A 1 210 ? 30.734 22.533 13.024 1.00 36.72 210 ASN A CA 1
ATOM 1686 C C . ASN A 1 210 ? 31.379 23.784 12.382 1.00 36.72 210 ASN A C 1
ATOM 1688 O O . ASN A 1 210 ? 32.596 23.955 12.433 1.00 36.72 210 ASN A O 1
ATOM 1692 N N . LYS A 1 211 ? 30.579 24.690 11.796 1.00 45.75 211 LYS A N 1
ATOM 1693 C CA . LYS A 1 211 ? 30.981 26.075 11.472 1.00 45.75 211 LYS A CA 1
ATOM 1694 C C . LYS A 1 211 ? 30.610 27.093 12.564 1.00 45.75 211 LYS A C 1
ATOM 1696 O O . LYS A 1 211 ? 30.910 28.275 12.409 1.00 45.75 211 LYS A O 1
ATOM 1701 N N . LYS A 1 212 ? 30.001 26.653 13.667 1.00 42.59 212 LYS A N 1
ATOM 1702 C CA . LYS A 1 212 ? 29.732 27.427 14.885 1.00 42.59 212 LYS A CA 1
ATOM 1703 C C . LYS A 1 212 ? 29.844 26.518 16.124 1.00 42.59 212 LYS A C 1
ATOM 1705 O O . LYS A 1 212 ? 28.828 26.110 16.658 1.00 42.59 212 LYS A O 1
ATOM 1710 N N . SER A 1 213 ? 31.077 26.294 16.596 1.00 28.42 213 SER A N 1
ATOM 1711 C CA . SER A 1 213 ? 31.457 25.868 17.969 1.00 28.42 213 SER A CA 1
ATOM 1712 C C . SER A 1 213 ? 30.882 24.550 18.561 1.00 28.42 213 SER A C 1
ATOM 1714 O O . SER A 1 213 ? 29.704 24.248 18.481 1.00 28.42 213 SER A O 1
ATOM 1716 N N . VAL A 1 214 ? 31.769 23.795 19.222 1.00 31.62 214 VAL A N 1
ATOM 1717 C CA . VAL A 1 214 ? 31.651 22.448 19.846 1.00 31.62 214 VAL A CA 1
ATOM 1718 C C . VAL A 1 214 ? 31.153 22.549 21.315 1.00 31.62 214 VAL A C 1
ATOM 1720 O O . VAL A 1 214 ? 31.340 23.622 21.888 1.00 31.62 214 VAL A O 1
ATOM 1723 N N . PRO A 1 215 ? 30.762 21.465 22.036 1.00 47.84 215 PRO A N 1
ATOM 1724 C CA . PRO A 1 215 ? 29.796 20.382 21.772 1.00 47.84 215 PRO A CA 1
ATOM 1725 C C . PRO A 1 215 ? 28.659 20.349 22.834 1.00 47.84 215 PRO A C 1
ATOM 1727 O O . PRO A 1 215 ? 28.859 20.792 23.960 1.00 47.84 215 PRO A O 1
ATOM 1730 N N . GLU A 1 216 ? 27.523 19.693 22.575 1.00 25.03 216 GLU A N 1
ATOM 1731 C CA . GLU A 1 216 ? 26.759 19.100 23.687 1.00 25.03 216 GLU A CA 1
ATOM 1732 C C . GLU A 1 216 ? 25.977 17.851 23.268 1.00 25.03 216 GLU A C 1
ATOM 1734 O O . GLU A 1 216 ? 25.323 17.772 22.231 1.00 25.03 216 GLU A O 1
ATOM 1739 N N . SER A 1 217 ? 26.146 16.832 24.097 1.00 33.69 217 SER A N 1
ATOM 1740 C CA . SER A 1 217 ? 25.713 15.451 23.968 1.00 33.69 217 SER A CA 1
ATOM 1741 C C . SER A 1 217 ? 24.206 15.261 24.139 1.00 33.69 217 SER A C 1
ATOM 1743 O O . SER A 1 217 ? 23.657 15.640 25.168 1.00 33.69 217 SER A O 1
ATOM 1745 N N . SER A 1 218 ? 23.560 14.531 23.227 1.00 28.22 218 SER A N 1
ATOM 1746 C CA . SER A 1 218 ? 22.489 13.587 23.588 1.00 28.22 218 SER A CA 1
ATOM 1747 C C . SER A 1 218 ? 22.216 12.611 22.441 1.00 28.22 218 SER A C 1
ATOM 1749 O O . SER A 1 218 ? 21.631 12.933 21.411 1.00 28.22 218 SER A O 1
ATOM 1751 N N . CYS A 1 219 ? 22.672 11.376 22.630 1.00 26.44 219 CYS A N 1
ATOM 1752 C CA . CYS A 1 219 ? 22.302 10.242 21.800 1.00 26.44 219 CYS A CA 1
ATOM 1753 C C . CYS A 1 219 ? 20.841 9.888 22.123 1.00 26.44 219 CYS A C 1
ATOM 1755 O O . CYS A 1 219 ? 20.561 9.318 23.176 1.00 26.44 219 CYS A O 1
ATOM 1757 N N . PHE A 1 220 ? 19.897 10.258 21.254 1.00 29.45 220 PHE A N 1
ATOM 1758 C CA . PHE A 1 220 ? 18.526 9.761 21.349 1.00 29.45 220 PHE A CA 1
ATOM 1759 C C . PHE A 1 220 ? 18.498 8.310 20.863 1.00 29.45 220 PHE A C 1
ATOM 1761 O O . PHE A 1 220 ? 18.508 8.027 19.664 1.00 29.45 220 PHE A O 1
ATOM 1768 N N . SER A 1 221 ? 18.464 7.378 21.815 1.00 30.97 221 SER A N 1
ATOM 1769 C CA . SER A 1 221 ? 18.170 5.972 21.565 1.00 30.97 221 SER A CA 1
ATOM 1770 C C . SER A 1 221 ? 16.777 5.846 20.942 1.00 30.97 221 SER A C 1
ATOM 1772 O O . SER A 1 221 ? 15.763 6.027 21.621 1.00 30.97 221 SER A O 1
ATOM 1774 N N . CYS A 1 222 ? 16.704 5.519 19.653 1.00 30.33 222 CYS A N 1
ATOM 1775 C CA . CYS A 1 222 ? 15.452 5.113 19.026 1.00 30.33 222 CYS A CA 1
ATOM 1776 C C . CYS A 1 222 ? 15.142 3.669 19.452 1.00 30.33 222 CYS A C 1
ATOM 1778 O O . CYS A 1 222 ? 15.535 2.704 18.799 1.00 30.33 222 CYS A O 1
ATOM 1780 N N . GLY A 1 223 ? 14.482 3.525 20.602 1.00 36.44 223 GLY A N 1
ATOM 1781 C CA . GLY A 1 223 ? 13.888 2.272 21.050 1.00 36.44 223 GLY A CA 1
ATOM 1782 C C . GLY A 1 223 ? 12.588 2.016 20.295 1.00 36.44 223 GLY A C 1
ATOM 1783 O O . GLY A 1 223 ? 11.521 2.412 20.752 1.00 36.44 223 GLY A O 1
ATOM 1784 N N . LEU A 1 224 ? 12.668 1.355 19.140 1.00 36.94 224 LEU A N 1
ATOM 1785 C CA . LEU A 1 224 ? 11.503 0.766 18.480 1.00 36.94 224 LEU A CA 1
ATOM 1786 C C . LEU A 1 224 ? 11.640 -0.757 18.507 1.00 36.94 224 LEU A C 1
ATOM 1788 O O . LEU A 1 224 ? 12.559 -1.347 17.943 1.00 36.94 224 LEU A O 1
ATOM 1792 N N . ASN A 1 225 ? 10.721 -1.375 19.246 1.00 32.78 225 ASN A N 1
ATOM 1793 C CA . ASN A 1 225 ? 10.650 -2.802 19.529 1.00 32.78 225 ASN A CA 1
ATOM 1794 C C . ASN A 1 225 ? 10.277 -3.567 18.242 1.00 32.78 225 ASN A C 1
ATOM 1796 O O . ASN A 1 225 ? 9.109 -3.762 17.908 1.00 32.78 225 ASN A O 1
ATOM 1800 N N . ASN A 1 226 ? 11.291 -3.966 17.480 1.00 43.91 226 ASN A N 1
ATOM 1801 C CA . ASN A 1 226 ? 11.156 -4.510 16.132 1.00 43.91 226 ASN A CA 1
ATOM 1802 C C . ASN A 1 226 ? 10.926 -6.034 16.113 1.00 43.91 226 ASN A C 1
ATOM 1804 O O . ASN A 1 226 ? 11.773 -6.799 15.652 1.00 43.91 226 ASN A O 1
ATOM 1808 N N . ARG A 1 227 ? 9.742 -6.499 16.542 1.00 38.47 227 ARG A N 1
ATOM 1809 C CA . ARG A 1 227 ? 9.339 -7.915 16.352 1.00 38.47 227 ARG A CA 1
ATOM 1810 C C . ARG A 1 227 ? 9.135 -8.303 14.881 1.00 38.47 227 ARG A C 1
ATOM 1812 O O . ARG A 1 227 ? 9.268 -9.470 14.531 1.00 38.47 227 ARG A O 1
ATOM 1819 N N . TRP A 1 228 ? 8.870 -7.328 14.016 1.00 38.66 228 TRP A N 1
ATOM 1820 C CA . TRP A 1 228 ? 8.602 -7.543 12.592 1.00 38.66 228 TRP A CA 1
ATOM 1821 C C . TRP A 1 228 ? 9.860 -7.676 11.721 1.00 38.66 228 TRP A C 1
ATOM 1823 O O . TRP A 1 228 ? 9.800 -8.308 10.669 1.00 38.66 228 TRP A O 1
ATOM 1833 N N . LEU A 1 229 ? 10.994 -7.108 12.152 1.00 43.28 229 LEU A N 1
ATOM 1834 C CA . LEU A 1 229 ? 12.245 -7.096 11.377 1.00 43.28 229 LEU A CA 1
ATOM 1835 C C . LEU A 1 229 ? 13.182 -8.264 11.721 1.00 43.28 229 LEU A C 1
ATOM 1837 O O . LEU A 1 229 ? 13.961 -8.687 10.870 1.00 43.28 229 LEU A O 1
ATOM 1841 N N . ALA A 1 230 ? 13.081 -8.835 12.925 1.00 34.44 230 ALA A N 1
ATOM 1842 C CA . ALA A 1 230 ? 13.971 -9.914 13.364 1.00 34.44 230 ALA A CA 1
ATOM 1843 C C . ALA A 1 230 ? 13.807 -11.226 12.565 1.00 34.44 230 ALA A C 1
ATOM 1845 O O . ALA A 1 230 ? 14.720 -12.047 12.527 1.00 34.44 230 ALA A O 1
ATOM 1846 N N . SER A 1 231 ? 12.673 -11.429 11.892 1.00 35.47 231 SER A N 1
ATOM 1847 C CA . SER A 1 231 ? 12.361 -12.662 11.156 1.00 35.47 231 SER A CA 1
ATOM 1848 C C . SER A 1 231 ? 12.802 -12.661 9.683 1.00 35.47 231 SER A C 1
ATOM 1850 O O . SER A 1 231 ? 12.784 -13.719 9.056 1.00 35.47 231 SER A O 1
ATOM 1852 N N . ALA A 1 232 ? 13.254 -11.527 9.132 1.00 37.16 232 ALA A N 1
ATOM 1853 C CA . ALA A 1 232 ? 13.719 -11.433 7.740 1.00 37.16 232 ALA A CA 1
ATOM 1854 C C . ALA A 1 232 ? 15.238 -11.650 7.567 1.00 37.16 232 ALA A C 1
ATOM 1856 O O . ALA A 1 232 ? 15.704 -11.852 6.451 1.00 37.16 232 ALA A O 1
ATOM 1857 N N . SER A 1 233 ? 16.019 -11.650 8.653 1.00 34.66 233 SER A N 1
ATOM 1858 C CA . SER A 1 233 ? 17.488 -11.589 8.586 1.00 34.66 233 SER A CA 1
ATOM 1859 C C . SER A 1 233 ? 18.220 -12.944 8.600 1.00 34.66 233 SER A C 1
ATOM 1861 O O . SER A 1 233 ? 19.439 -12.959 8.745 1.00 34.66 233 SER A O 1
ATOM 1863 N N . LEU A 1 234 ? 17.529 -14.086 8.474 1.00 34.12 234 LEU A N 1
ATOM 1864 C CA . LEU A 1 234 ? 18.133 -15.408 8.735 1.00 34.12 234 LEU A CA 1
ATOM 1865 C C . LEU A 1 234 ? 18.239 -16.384 7.552 1.00 34.12 234 LEU A C 1
ATOM 1867 O O . LEU A 1 234 ? 18.564 -17.546 7.775 1.00 34.12 234 LEU A O 1
ATOM 1871 N N . ARG A 1 235 ? 18.039 -15.972 6.292 1.00 34.00 235 ARG A N 1
ATOM 1872 C CA . ARG A 1 235 ? 18.284 -16.876 5.145 1.00 34.00 235 ARG A CA 1
ATOM 1873 C C . ARG A 1 235 ? 18.886 -16.193 3.919 1.00 34.00 235 ARG A C 1
ATOM 1875 O O . ARG A 1 235 ? 18.243 -16.140 2.886 1.00 34.00 235 ARG A O 1
ATOM 1882 N N . THR A 1 236 ? 20.143 -15.767 4.017 1.00 34.91 236 THR A N 1
ATOM 1883 C CA . THR A 1 236 ? 21.068 -15.673 2.867 1.00 34.91 236 THR A CA 1
ATOM 1884 C C . THR A 1 236 ? 22.514 -15.693 3.373 1.00 34.91 236 THR A C 1
ATOM 1886 O O . THR A 1 236 ? 23.135 -14.646 3.511 1.00 34.91 236 THR A O 1
ATOM 1889 N N . ALA A 1 237 ? 23.052 -16.873 3.692 1.00 31.67 237 ALA A N 1
ATOM 1890 C CA . ALA A 1 237 ? 24.501 -17.083 3.787 1.00 31.67 237 ALA A CA 1
ATOM 1891 C C . ALA A 1 237 ? 24.825 -18.584 3.770 1.00 31.67 237 ALA A C 1
ATOM 1893 O O . ALA A 1 237 ? 24.715 -19.255 4.794 1.00 31.67 237 ALA A O 1
ATOM 1894 N N . SER A 1 238 ? 25.180 -19.123 2.601 1.00 29.03 238 SER A N 1
ATOM 1895 C CA . SER A 1 238 ? 26.164 -20.213 2.443 1.00 29.03 238 SER A CA 1
ATOM 1896 C C . SER A 1 238 ? 26.316 -20.577 0.962 1.00 29.03 238 SER A C 1
ATOM 1898 O O . SER A 1 238 ? 25.568 -21.379 0.415 1.00 29.03 238 SER A O 1
ATOM 1900 N N . VAL A 1 239 ? 27.324 -19.989 0.318 1.00 31.73 239 VAL A N 1
ATOM 1901 C CA . VAL A 1 239 ? 28.007 -20.579 -0.840 1.00 31.73 239 VAL A CA 1
ATOM 1902 C C . VAL A 1 239 ? 29.426 -20.881 -0.354 1.00 31.73 239 VAL A C 1
ATOM 1904 O O . VAL A 1 239 ? 30.101 -19.936 0.054 1.00 31.73 239 VAL A O 1
ATOM 1907 N N . PRO A 1 240 ? 29.898 -22.139 -0.332 1.00 32.16 240 PRO A N 1
ATOM 1908 C CA . PRO A 1 240 ? 31.302 -22.425 -0.093 1.00 32.16 240 PRO A CA 1
ATOM 1909 C C . PRO A 1 240 ? 32.042 -22.513 -1.432 1.00 32.16 240 PRO A C 1
ATOM 1911 O O . PRO A 1 240 ? 31.713 -23.329 -2.291 1.00 32.16 240 PRO A O 1
ATOM 1914 N N . SER A 1 241 ? 33.047 -21.660 -1.596 1.00 30.30 241 SER A N 1
ATOM 1915 C CA . SER A 1 241 ? 34.043 -21.724 -2.661 1.00 30.30 241 SER A CA 1
ATOM 1916 C C . SER A 1 241 ? 35.345 -22.292 -2.099 1.00 30.30 241 SER A C 1
ATOM 1918 O O . SER A 1 241 ? 36.066 -21.557 -1.434 1.00 30.30 241 SER A O 1
ATOM 1920 N N . GLU A 1 242 ? 35.677 -23.547 -2.395 1.00 30.48 242 GLU A N 1
ATOM 1921 C CA . GLU A 1 242 ? 37.063 -24.032 -2.352 1.00 30.48 242 GLU A CA 1
ATOM 1922 C C . GLU A 1 242 ? 37.293 -25.029 -3.495 1.00 30.48 242 GLU A C 1
ATOM 1924 O O . GLU A 1 242 ? 36.659 -26.080 -3.579 1.00 30.48 242 GLU A O 1
ATOM 1929 N N . VAL A 1 243 ? 38.199 -24.654 -4.397 1.00 34.12 243 VAL A N 1
ATOM 1930 C CA . VAL A 1 243 ? 38.795 -25.500 -5.435 1.00 34.12 243 VAL A CA 1
ATOM 1931 C C . VAL A 1 243 ? 40.233 -25.769 -4.985 1.00 34.12 243 VAL A C 1
ATOM 1933 O O . VAL A 1 243 ? 40.949 -24.795 -4.748 1.00 34.12 243 VAL A O 1
ATOM 1936 N N . PRO A 1 244 ? 40.704 -27.023 -4.878 1.00 33.19 244 PRO A N 1
ATOM 1937 C CA . PRO A 1 244 ? 42.120 -27.294 -4.684 1.00 33.19 244 PRO A CA 1
ATOM 1938 C C . PRO A 1 244 ? 42.822 -27.466 -6.037 1.00 33.19 244 PRO A C 1
ATOM 1940 O O . PRO A 1 244 ? 42.420 -28.291 -6.860 1.00 33.19 244 PRO A O 1
ATOM 1943 N N . CYS A 1 245 ? 43.890 -26.695 -6.253 1.00 31.36 245 CYS A N 1
ATOM 1944 C CA . CYS A 1 245 ? 44.874 -26.952 -7.304 1.00 31.36 245 CYS A CA 1
ATOM 1945 C C . CYS A 1 245 ? 45.590 -28.288 -7.053 1.00 31.36 245 CYS A C 1
ATOM 1947 O O . CYS A 1 245 ? 45.951 -28.597 -5.916 1.00 31.36 245 CYS A O 1
ATOM 1949 N N . SER A 1 246 ? 45.816 -29.036 -8.134 1.00 42.06 246 SER A N 1
ATOM 1950 C CA . SER A 1 246 ? 46.821 -30.104 -8.242 1.00 42.06 246 SER A CA 1
ATOM 1951 C C . SER A 1 246 ? 48.050 -29.578 -8.970 1.00 42.06 246 SER A C 1
ATOM 1953 O O . SER A 1 246 ? 47.860 -28.689 -9.833 1.00 42.06 246 SER A O 1
#

Sequence (246 aa):
FMEVLTKILQQGTEFDTLAETVLADRFERLVELVTMMGDQGELPIAMALANVVPCSQWDELARVLVTLFDSRHLLYQLLWNMFSKEVELADSMQTLFRGNSLASKIMTFCFKVYGATYLQKLLDPLLRIIITSSDWQHVSFEVDPTRLEPSESLEENQRNLLQMTEKFFHAIISSSSEFPSQLRSVCHCLYQATCHSLLNKATVKEKKENKKSVPESSCFSCGLNNRWLASASLRTASVPSEVPCS

Foldseek 3Di:
DVVVVVVVVVVDPPVVVVVVVVVVVVVVVVLCLQCDADPVLDRVNLVVCQVPPDLVCLLVSLVVVCVSCVVVVNNLSVLLNLLLVQLVPDPDPVCRLVDSGSSVSNLVVLCCPQVVVVCCVLCVVLVCCCPPPPVNPPQALDQPPVPDDPPDDNVRSPVVNVVSVCVSVVSVVVCLVVRGPSVLSSVVSNVVSNVVSVVVVVVVVVVVCVVPDDDDDDDPPPPDPCPNPVVPPPPDDDDDDDDDDD